Protein 3KXE (pdb70)

InterPro domains:
  IPR007712 Toxin-antitoxin system, RelE/ParE toxin family [PF05016] (4-90)
  IPR028344 Toxin-antitoxin system, toxin component ParE1/4 [PIRSF029218] (1-95)
  IPR035093 Toxin-antitoxin system, RelE/ParE toxin domain superfamily [G3DSA:3.30.2310.20] (1-96)
  IPR051803 Type II TA system RelE-like toxin [PTHR33755] (1-95)

Secondary structure (DSSP, 8-state):
--EEEEHHHHHHHHHHHHHHHHHH-HHHHHHHHHHHHHHH---S----EE-TTTSTTEEEEEEETEEEEEEESSSEEEEEEEE----PPP-/---EEEHHHHHHHHHHHHHHHHHH-HHHHHHHHHHHHHHH---S----EE-TTTSTT-EEEEEETEEEEEEESSSEEEEEEEE--------/-EEE---HHHHHHHHHHHTTTS-SSHHHHHHHHHHHHHHHHHHHHHHHHHHHHHHHT-EESS--HHHHHHHHHH-/-EEE---HHHHHHHHHHHHTTS-SSHHHHHHHHHHHHHHHHHHHHHHHHHHHHHHTS-EESS--HHHHHHHTT-

CATH classification: 3.30.2310.20

B-factor: mean 48.44, std 8.85, range [31.97, 87.18]

Radius of gyration: 22.09 Å; Cα contacts (8 Å, |Δi|>4): 502; chains: 4; bounding box: 43×64×45 Å

Nearest PDB structures (foldseek):
  3kxe-assembly1_B  TM=1.007E+00  e=1.758E-16  Caulobacter vibrioides NA1000
  8c24-assembly1_B  TM=9.620E-01  e=9.853E-09  Mycobacterium tuberculosis H37Rv
  7ycu-assembly1_C-2  TM=9.086E-01  e=1.597E-06  Pseudoalteromonas rubra
  5czf-assembly2_C  TM=8.432E-01  e=7.618E-05  Escherichia coli O157
  6xrw-assembly2_C  TM=8.728E-01  e=2.135E-04  Pseudomonas aeruginosa

Solvent-accessible surface area: 16371 Å² total

Structure (mmCIF, N/CA/C/O backbone):
data_3KXE
#
_entry.id   3KXE
#
_cell.length_a   65.735
_cell.length_b   72.707
_cell.length_c   76.814
_cell.angle_alpha   90.00
_cell.angle_beta   90.00
_cell.angle_gamma   90.00
#
_symmetry.space_group_name_H-M   'P 21 21 21'
#
loop_
_entity.id
_entity.type
_entity.pdbx_description
1 polymer 'Toxin protein parE-1'
2 polymer 'Antitoxin protein parD-1'
3 water water
#
loop_
_atom_site.group_PDB
_atom_site.id
_atom_site.type_symbol
_atom_site.label_atom_id
_atom_site.label_alt_id
_atom_site.label_comp_id
_atom_site.label_asym_id
_atom_site.label_entity_id
_atom_site.label_seq_id
_atom_site.pdbx_PDB_ins_code
_atom_site.Cartn_x
_atom_site.Cartn_y
_atom_site.Cartn_z
_atom_site.occupancy
_atom_site.B_iso_or_equiv
_atom_site.auth_seq_id
_atom_site.auth_comp_id
_atom_site.auth_asym_id
_atom_site.auth_atom_id
_atom_site.pdbx_PDB_model_num
ATOM 1 N N . LYS A 1 16 ? -14.642 -35.208 27.212 1.00 58.36 2 LYS A N 1
ATOM 2 C CA . LYS A 1 16 ? -15.692 -36.047 26.536 1.00 62.38 2 LYS A CA 1
ATOM 3 C C . LYS A 1 16 ? -17.021 -35.284 26.298 1.00 63.02 2 LYS A C 1
ATOM 4 O O . LYS A 1 16 ? -17.340 -34.945 25.148 1.00 60.88 2 LYS A O 1
ATOM 10 N N . PRO A 1 17 ? -17.785 -34.977 27.371 1.00 61.65 3 PRO A N 1
ATOM 11 C CA . PRO A 1 17 ? -19.151 -34.477 27.136 1.00 60.11 3 PRO A CA 1
ATOM 12 C C . PRO A 1 17 ? -19.249 -32.991 26.790 1.00 58.33 3 PRO A C 1
ATOM 13 O O . PRO A 1 17 ? -18.516 -32.154 27.329 1.00 57.11 3 PRO A O 1
ATOM 17 N N . TYR A 1 18 ? -20.163 -32.685 25.879 1.00 57.88 4 TYR A N 1
ATOM 18 C CA . TYR A 1 18 ? -20.520 -31.315 25.542 1.00 55.68 4 TYR A CA 1
ATOM 19 C C . TYR A 1 18 ? -22.007 -31.298 25.300 1.00 53.98 4 TYR A C 1
ATOM 20 O O . TYR A 1 18 ? -22.615 -32.339 25.022 1.00 53.70 4 TYR A O 1
ATOM 29 N N . ARG A 1 19 ? -22.583 -30.112 25.427 1.00 55.12 5 ARG A N 1
ATOM 30 C CA . ARG A 1 19 ? -23.966 -29.860 25.064 1.00 53.19 5 ARG A CA 1
ATOM 31 C C . ARG A 1 19 ? -23.917 -29.243 23.678 1.00 51.46 5 ARG A C 1
ATOM 32 O O . ARG A 1 19 ? -22.851 -28.778 23.236 1.00 49.64 5 ARG A O 1
ATOM 40 N N . LEU A 1 20 ? -25.068 -29.241 23.004 1.00 50.79 6 LEU A N 1
ATOM 41 C CA . LEU A 1 20 ? -25.171 -28.901 21.587 1.00 49.39 6 LEU A CA 1
ATOM 42 C C . LEU A 1 20 ? -26.531 -28.262 21.325 1.00 49.66 6 LEU A C 1
ATOM 43 O O . LEU A 1 20 ? -27.551 -28.930 21.416 1.00 50.33 6 LEU A O 1
ATOM 48 N N . SER A 1 21 ? -26.547 -26.968 21.010 1.00 48.04 7 SER A N 1
ATOM 49 C CA . SER A 1 21 ? -27.803 -26.253 20.906 1.00 45.96 7 SER A CA 1
ATOM 50 C C . SER A 1 21 ? -28.591 -26.756 19.725 1.00 45.94 7 SER A C 1
ATOM 51 O O . SER A 1 21 ? -28.034 -27.229 18.747 1.00 46.64 7 SER A O 1
ATOM 54 N N . ARG A 1 22 ? -29.902 -26.693 19.841 1.00 47.07 8 ARG A N 1
ATOM 55 C CA . ARG A 1 22 ? -30.768 -27.163 18.785 1.00 48.34 8 ARG A CA 1
ATOM 56 C C . ARG A 1 22 ? -30.490 -26.392 17.522 1.00 45.00 8 ARG A C 1
ATOM 57 O O . ARG A 1 22 ? -30.407 -26.989 16.445 1.00 43.90 8 ARG A O 1
ATOM 65 N N . ARG A 1 23 ? -30.307 -25.080 17.661 1.00 42.71 9 ARG A N 1
ATOM 66 C CA . ARG A 1 23 ? -29.995 -24.244 16.507 1.00 44.54 9 ARG A CA 1
ATOM 67 C C . ARG A 1 23 ? -28.721 -24.758 15.862 1.00 45.32 9 ARG A C 1
ATOM 68 O O . ARG A 1 23 ? -28.679 -24.995 14.650 1.00 43.04 9 ARG A O 1
ATOM 76 N N . ALA A 1 24 ? -27.700 -24.971 16.695 1.00 45.07 10 ALA A N 1
ATOM 77 C CA . ALA A 1 24 ? -26.433 -25.508 16.247 1.00 43.74 10 ALA A CA 1
ATOM 78 C C . ALA A 1 24 ? -26.677 -26.783 15.462 1.00 44.24 10 ALA A C 1
ATOM 79 O O . ALA A 1 24 ? -26.097 -26.960 14.382 1.00 43.37 10 ALA A O 1
ATOM 81 N N . LYS A 1 25 ? -27.530 -27.665 16.001 1.00 44.04 11 LYS A N 1
ATOM 82 C CA . LYS A 1 25 ? -27.901 -28.891 15.286 1.00 43.97 11 LYS A CA 1
ATOM 83 C C . LYS A 1 25 ? -28.637 -28.573 13.964 1.00 44.23 11 LYS A C 1
ATOM 84 O O . LYS A 1 25 ? -28.378 -29.204 12.941 1.00 43.68 11 LYS A O 1
ATOM 90 N N . ALA A 1 26 ? -29.500 -27.560 13.969 1.00 45.40 12 ALA A N 1
ATOM 91 C CA . ALA A 1 26 ? -30.082 -27.060 12.708 1.00 44.29 12 ALA A CA 1
ATOM 92 C C . ALA A 1 26 ? -28.996 -26.587 11.767 1.00 42.80 12 ALA A C 1
ATOM 93 O O . ALA A 1 26 ? -29.106 -26.753 10.552 1.00 41.19 12 ALA A O 1
ATOM 95 N N . ASP A 1 27 ? -27.926 -26.034 12.326 1.00 43.26 13 ASP A N 1
ATOM 96 C CA . ASP A 1 27 ? -26.764 -25.630 11.507 1.00 41.98 13 ASP A CA 1
ATOM 97 C C . ASP A 1 27 ? -26.098 -26.801 10.800 1.00 41.76 13 ASP A C 1
ATOM 98 O O . ASP A 1 27 ? -25.774 -26.683 9.635 1.00 41.24 13 ASP A O 1
ATOM 103 N N . LEU A 1 28 ? -25.899 -27.925 11.478 1.00 41.48 14 LEU A N 1
ATOM 104 C CA . LEU A 1 28 ? -25.290 -29.088 10.821 1.00 41.61 14 LEU A CA 1
ATOM 105 C C . LEU A 1 28 ? -26.168 -29.617 9.708 1.00 43.86 14 LEU A C 1
ATOM 106 O O . LEU A 1 28 ? -25.680 -30.062 8.661 1.00 42.32 14 LEU A O 1
ATOM 111 N N . ASP A 1 29 ? -27.477 -29.582 9.973 1.00 44.63 15 ASP A N 1
ATOM 112 C CA . ASP A 1 29 ? -28.496 -30.044 9.051 1.00 43.85 15 ASP A CA 1
ATOM 113 C C . ASP A 1 29 ? -28.433 -29.245 7.754 1.00 43.02 15 ASP A C 1
ATOM 114 O O . ASP A 1 29 ? -28.491 -29.818 6.653 1.00 42.36 15 ASP A O 1
ATOM 119 N N . ASP A 1 30 ? -28.290 -27.924 7.903 1.00 42.54 16 ASP A N 1
ATOM 120 C CA . ASP A 1 30 ? -28.221 -27.000 6.770 1.00 41.00 16 ASP A CA 1
ATOM 121 C C . ASP A 1 30 ? -26.863 -27.152 6.147 1.00 41.76 16 ASP A C 1
ATOM 122 O O . ASP A 1 30 ? -26.714 -27.069 4.932 1.00 42.93 16 ASP A O 1
ATOM 127 N N . ILE A 1 31 ? -25.847 -27.368 6.959 1.00 39.48 17 ILE A N 1
ATOM 128 C CA . ILE A 1 31 ? -24.566 -27.580 6.354 1.00 40.28 17 ILE A CA 1
ATOM 129 C C . ILE A 1 31 ? -24.611 -28.827 5.487 1.00 40.82 17 ILE A C 1
ATOM 130 O O . ILE A 1 31 ? -24.088 -28.822 4.361 1.00 40.59 17 ILE A O 1
ATOM 135 N N . TRP A 1 32 ? -25.254 -29.883 5.990 1.00 40.85 18 TRP A N 1
ATOM 136 C CA . TRP A 1 32 ? -25.298 -31.122 5.254 1.00 42.23 18 TRP A CA 1
ATOM 137 C C . TRP A 1 32 ? -26.067 -30.921 3.958 1.00 44.62 18 TRP A C 1
ATOM 138 O O . TRP A 1 32 ? -25.657 -31.393 2.893 1.00 43.45 18 TRP A O 1
ATOM 149 N N . THR A 1 33 ? -27.185 -30.208 4.049 1.00 42.61 19 THR A N 1
ATOM 150 C CA . THR A 1 33 ? -27.989 -29.963 2.883 1.00 42.53 19 THR A CA 1
ATOM 151 C C . THR A 1 33 ? -27.156 -29.291 1.778 1.00 42.88 19 THR A C 1
ATOM 152 O O . THR A 1 33 ? -26.971 -29.866 0.712 1.00 45.13 19 THR A O 1
ATOM 156 N N . TYR A 1 34 ? -26.637 -28.094 2.025 1.00 41.93 20 TYR A N 1
ATOM 157 C CA . TYR A 1 34 ? -25.804 -27.431 1.022 1.00 42.24 20 TYR A CA 1
ATOM 158 C C . TYR A 1 34 ? -24.707 -28.341 0.412 1.00 41.80 20 TYR A C 1
ATOM 159 O O . TYR A 1 34 ? -24.591 -28.419 -0.797 1.00 42.74 20 TYR A O 1
ATOM 168 N N . SER A 1 35 ? -23.924 -29.012 1.251 1.00 41.26 21 SER A N 1
ATOM 169 C CA . SER A 1 35 ? -22.819 -29.888 0.822 1.00 45.66 21 SER A CA 1
ATOM 170 C C . SER A 1 35 ? -23.232 -31.066 -0.049 1.00 46.70 21 SER A C 1
ATOM 171 O O . SER A 1 35 ? -22.541 -31.422 -1.009 1.00 44.50 21 SER A O 1
ATOM 174 N N . GLU A 1 36 ? -24.327 -31.703 0.351 1.00 45.65 22 GLU A N 1
ATOM 175 C CA . GLU A 1 36 ? -24.809 -32.865 -0.333 1.00 46.21 22 GLU A CA 1
ATOM 176 C C . GLU A 1 36 ? -2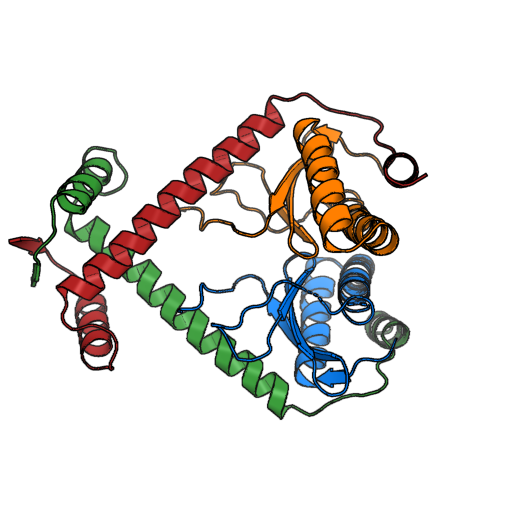5.273 -32.408 -1.717 1.00 46.66 22 GLU A C 1
ATOM 177 O O . GLU A 1 36 ? -25.083 -33.116 -2.733 1.00 46.87 22 GLU A O 1
ATOM 183 N N . GLN A 1 37 ? -25.848 -31.207 -1.741 1.00 44.67 23 GLN A N 1
ATOM 184 C CA . GLN A 1 37 ? -26.383 -30.657 -2.966 1.00 46.30 23 GLN A CA 1
ATOM 185 C C . GLN A 1 37 ? -25.262 -30.217 -3.907 1.00 46.31 23 GLN A C 1
ATOM 186 O O . GLN A 1 37 ? -25.291 -30.510 -5.083 1.00 47.17 23 GLN A O 1
ATOM 192 N N . ARG A 1 38 ? -24.268 -29.532 -3.363 1.00 45.70 24 ARG A N 1
ATOM 193 C CA . ARG A 1 38 ? -23.170 -29.019 -4.135 1.00 46.45 24 ARG A CA 1
ATOM 194 C C . ARG A 1 38 ? -22.208 -30.145 -4.559 1.00 48.29 24 ARG A C 1
ATOM 195 O O . ARG A 1 38 ? -21.616 -30.079 -5.636 1.00 46.37 24 ARG A O 1
ATOM 203 N N . TRP A 1 39 ? -22.072 -31.177 -3.718 1.00 48.25 25 TRP A N 1
ATOM 204 C CA . TRP A 1 39 ? -21.044 -32.224 -3.893 1.00 48.68 25 TRP A CA 1
ATOM 205 C C . TRP A 1 39 ? -21.392 -33.708 -3.668 1.00 48.16 25 TRP A C 1
ATOM 206 O O . TRP A 1 39 ? -20.529 -34.539 -3.809 1.00 50.12 25 TRP A O 1
ATOM 217 N N . GLY A 1 40 ? -22.601 -34.060 -3.279 1.00 48.46 26 GLY A N 1
ATOM 218 C CA . GLY A 1 40 ? -22.924 -35.488 -3.077 1.00 47.67 26 GLY A CA 1
ATOM 219 C C . GLY A 1 40 ? -22.750 -35.909 -1.636 1.00 47.78 26 GLY A C 1
ATOM 220 O O . GLY A 1 40 ? -22.199 -35.150 -0.838 1.00 48.39 26 GLY A O 1
ATOM 221 N N . VAL A 1 41 ? -23.206 -37.118 -1.304 1.00 49.00 27 VAL A N 1
ATOM 222 C CA . VAL A 1 41 ? -23.141 -37.604 0.091 1.00 50.75 27 VAL A CA 1
ATOM 223 C C . VAL A 1 41 ? -21.737 -37.872 0.642 1.00 51.01 27 VAL A C 1
ATOM 224 O O . VAL A 1 41 ? -21.430 -37.445 1.756 1.00 50.05 27 VAL A O 1
ATOM 228 N N . GLU A 1 42 ? -20.897 -38.581 -0.116 1.00 51.77 28 GLU A N 1
ATOM 229 C CA . GLU A 1 42 ? -19.513 -38.796 0.274 1.00 51.88 28 GLU A CA 1
ATOM 230 C C . GLU A 1 42 ? -18.916 -37.505 0.861 1.00 50.14 28 GLU A C 1
ATOM 231 O O . GLU A 1 42 ? -18.544 -37.453 2.023 1.00 48.31 28 GLU A O 1
ATOM 237 N N . GLN A 1 43 ? -18.848 -36.468 0.044 1.00 50.43 29 GLN A N 1
ATOM 238 C CA . GLN A 1 43 ? -18.249 -35.188 0.434 1.00 52.34 29 GLN A CA 1
ATOM 239 C C . GLN A 1 43 ? -18.971 -34.491 1.612 1.00 50.91 29 GLN A C 1
ATOM 240 O O . GLN A 1 43 ? -18.335 -33.994 2.539 1.00 49.01 29 GLN A O 1
ATOM 246 N N . ALA A 1 44 ? -20.299 -34.470 1.550 1.00 51.08 30 ALA A N 1
ATOM 247 C CA . ALA A 1 44 ? -21.129 -34.047 2.661 1.00 48.79 30 ALA A CA 1
ATOM 248 C C . ALA A 1 44 ? -20.735 -34.744 3.949 1.00 48.81 30 ALA A C 1
ATOM 249 O O . ALA A 1 44 ? -20.611 -34.099 4.974 1.00 48.48 30 ALA A O 1
ATOM 251 N N . ALA A 1 45 ? -20.527 -36.058 3.887 1.00 50.45 31 ALA A N 1
ATOM 252 C CA . ALA A 1 45 ? -20.125 -36.858 5.070 1.00 49.14 31 ALA A CA 1
ATOM 253 C C . ALA A 1 45 ? -18.693 -36.537 5.512 1.00 49.07 31 ALA A C 1
ATOM 254 O O . ALA A 1 45 ? -18.429 -36.379 6.714 1.00 48.55 31 ALA A O 1
ATOM 256 N N . ASP A 1 46 ? -17.772 -36.420 4.559 1.00 49.05 32 ASP A N 1
ATOM 257 C CA . ASP A 1 46 ? -16.406 -36.017 4.901 1.00 49.87 32 ASP A CA 1
ATOM 258 C C . ASP A 1 46 ? -16.398 -34.680 5.664 1.00 50.31 32 ASP A C 1
ATOM 259 O O . ASP A 1 46 ? -15.785 -34.586 6.742 1.00 49.99 32 ASP A O 1
ATOM 264 N N . TYR A 1 47 ? -17.094 -33.668 5.131 1.00 49.72 33 TYR A N 1
ATOM 265 C CA . TYR A 1 47 ? -17.045 -32.329 5.715 1.00 48.21 33 TYR A CA 1
ATOM 266 C C . TYR A 1 47 ? -17.608 -32.368 7.117 1.00 47.24 33 TYR A C 1
ATOM 267 O O . TYR A 1 47 ? -17.101 -31.699 8.012 1.00 47.18 33 TYR A O 1
ATOM 276 N N . ALA A 1 48 ? -18.639 -33.186 7.302 1.00 47.18 34 ALA A N 1
ATOM 277 C CA . ALA A 1 48 ? -19.299 -33.346 8.607 1.00 47.05 34 ALA A CA 1
ATOM 278 C C . ALA A 1 48 ? -18.362 -33.972 9.665 1.00 46.13 34 ALA A C 1
ATOM 279 O O . ALA A 1 48 ? -18.323 -33.531 10.805 1.00 46.00 34 ALA A O 1
ATOM 281 N N . ARG A 1 49 ? -17.605 -34.988 9.288 1.00 45.17 35 ARG A N 1
ATOM 282 C CA . ARG A 1 49 ? -16.658 -35.572 10.214 1.00 47.76 35 ARG A CA 1
ATOM 283 C C . ARG A 1 49 ? -15.646 -34.520 10.650 1.00 47.61 35 ARG A C 1
ATOM 284 O O . ARG A 1 49 ? -15.160 -34.562 11.768 1.00 45.15 35 ARG A O 1
ATOM 292 N N . GLU A 1 50 ? -15.348 -33.568 9.773 1.00 47.38 36 GLU A N 1
ATOM 293 C CA . GLU A 1 50 ? -14.420 -32.499 10.104 1.00 46.62 36 GLU A CA 1
ATOM 294 C C . GLU A 1 50 ? -15.046 -31.558 11.116 1.00 46.98 36 GLU A C 1
ATOM 295 O O . GLU A 1 50 ? -14.387 -31.096 12.062 1.00 48.20 36 GLU A O 1
ATOM 301 N N . LEU A 1 51 ? -16.329 -31.284 10.949 1.00 46.16 37 LEU A N 1
ATOM 302 C CA . LEU A 1 51 ? -16.975 -30.494 11.955 1.00 46.88 37 LEU A CA 1
ATOM 303 C C . LEU A 1 51 ? -16.973 -31.279 13.272 1.00 47.83 37 LEU A C 1
ATOM 304 O O . LEU A 1 51 ? -16.692 -30.726 14.353 1.00 46.80 37 LEU A O 1
ATOM 309 N N . GLN A 1 52 ? -17.232 -32.577 13.161 1.00 47.86 38 GLN A N 1
ATOM 310 C CA . GLN A 1 52 ? -17.220 -33.446 14.309 1.00 48.08 38 GLN A CA 1
ATOM 311 C C . GLN A 1 52 ? -15.869 -33.347 15.028 1.00 49.59 38 GLN A C 1
ATOM 312 O O . GLN A 1 52 ? -15.832 -33.124 16.253 1.00 49.85 38 GLN A O 1
ATOM 318 N N . ALA A 1 53 ? -14.774 -33.472 14.277 1.00 46.38 39 ALA A N 1
ATOM 319 C CA . ALA A 1 53 ? -13.439 -33.462 14.877 1.00 48.82 39 ALA A CA 1
ATOM 320 C C . ALA A 1 53 ? -13.153 -32.122 15.561 1.00 49.88 39 ALA A C 1
ATOM 321 O O . ALA A 1 53 ? -12.702 -32.108 16.701 1.00 51.74 39 ALA A O 1
ATOM 323 N N . THR A 1 54 ? -13.449 -31.013 14.879 1.00 48.55 40 THR A N 1
ATOM 324 C CA . THR A 1 54 ? -13.307 -29.679 15.456 1.00 48.39 40 THR A CA 1
ATOM 325 C C . THR A 1 54 ? -14.038 -29.605 16.785 1.00 49.33 40 THR A C 1
ATOM 326 O O . THR A 1 54 ? -13.535 -29.033 17.752 1.00 48.46 40 THR A O 1
ATOM 330 N N . ILE A 1 55 ? -15.253 -30.142 16.804 1.00 49.35 41 ILE A N 1
ATOM 331 C CA . ILE A 1 55 ? -16.123 -30.006 17.949 1.00 49.57 41 ILE A CA 1
ATOM 332 C C . ILE A 1 55 ? -15.575 -30.906 19.032 1.00 51.12 41 ILE A C 1
ATOM 333 O O . ILE A 1 55 ? -15.339 -30.458 20.160 1.00 51.56 41 ILE A O 1
ATOM 338 N N . GLU A 1 56 ? -15.322 -32.166 18.688 1.00 52.53 42 GLU A N 1
ATOM 339 C CA . GLU A 1 56 ? -14.767 -33.096 19.675 1.00 52.62 42 GLU A CA 1
ATOM 340 C C . GLU A 1 56 ? -13.463 -32.582 20.291 1.00 51.90 42 GLU A C 1
ATOM 341 O O . GLU A 1 56 ? -13.153 -32.888 21.442 1.00 53.45 42 GLU A O 1
ATOM 355 N N . ILE A 1 58 ? -12.795 -29.334 20.770 1.00 52.34 44 ILE A N 1
ATOM 356 C CA . ILE A 1 58 ? -13.169 -28.207 21.576 1.00 52.86 44 ILE A CA 1
ATOM 357 C C . ILE A 1 58 ? -13.585 -28.768 22.913 1.00 52.80 44 ILE A C 1
ATOM 358 O O . ILE A 1 58 ? -13.244 -28.228 23.958 1.00 53.57 44 ILE A O 1
ATOM 363 N N . ALA A 1 59 ? -14.321 -29.874 22.861 1.00 52.21 45 ALA A N 1
ATOM 364 C CA . ALA A 1 59 ? -14.762 -30.590 24.044 1.00 53.43 45 ALA A CA 1
ATOM 365 C C . ALA A 1 59 ? -13.559 -30.984 24.905 1.00 55.11 45 ALA A C 1
ATOM 366 O O . ALA A 1 59 ? -13.523 -30.730 26.105 1.00 53.88 45 ALA A O 1
ATOM 368 N N . GLU A 1 60 ? -12.561 -31.580 24.268 1.00 56.22 46 GLU A N 1
ATOM 369 C CA . GLU A 1 60 ? -11.348 -31.989 24.952 1.00 57.13 46 GLU A CA 1
ATOM 370 C C . GLU A 1 60 ? -10.551 -30.785 25.435 1.00 57.10 46 GLU A C 1
ATOM 371 O O . GLU A 1 60 ? -10.332 -30.623 26.628 1.00 55.54 46 GLU A O 1
ATOM 377 N N . HIS A 1 61 ? -10.140 -29.935 24.500 1.00 55.45 47 HIS A N 1
ATOM 378 C CA . HIS A 1 61 ? -9.266 -28.828 24.818 1.00 55.41 47 HIS A CA 1
ATOM 379 C C . HIS A 1 61 ? -10.007 -27.511 24.666 1.00 55.00 47 HIS A C 1
ATOM 380 O O . HIS A 1 61 ? -9.776 -26.766 23.729 1.00 55.83 47 HIS A O 1
ATOM 387 N N . PRO A 1 62 ? -10.885 -27.206 25.629 1.00 56.65 48 PRO A N 1
ATOM 388 C CA . PRO A 1 62 ? -11.752 -26.052 25.526 1.00 54.27 48 PRO A CA 1
ATOM 389 C C . PRO A 1 62 ? -10.944 -24.781 25.426 1.00 54.45 48 PRO A C 1
ATOM 390 O O . PRO A 1 62 ? -11.250 -23.951 24.585 1.00 56.50 48 PRO A O 1
ATOM 394 N N . GLY A 1 63 ? -9.894 -24.662 26.233 1.00 53.73 49 GLY A N 1
ATOM 395 C CA . GLY A 1 63 ? -9.078 -23.456 26.300 1.00 53.57 49 GLY A CA 1
ATOM 396 C C . GLY A 1 63 ? -8.346 -23.044 25.040 1.00 56.23 49 GLY A C 1
ATOM 397 O O . GLY A 1 63 ? -7.809 -21.940 24.979 1.00 58.06 49 GLY A O 1
ATOM 406 N N . GLY A 1 65 ? -9.625 -22.782 21.835 1.00 53.17 51 GLY A N 1
ATOM 407 C CA . GLY A 1 65 ? -10.414 -21.878 21.015 1.00 52.89 51 GLY A CA 1
ATOM 408 C C . GLY A 1 65 ? -10.017 -20.452 21.308 1.00 51.54 51 GLY A C 1
ATOM 409 O O . GLY A 1 65 ? -9.770 -20.098 22.465 1.00 52.10 51 GLY A O 1
ATOM 410 N N . GLN A 1 66 ? -9.920 -19.636 20.266 1.00 48.82 52 GLN A N 1
ATOM 411 C CA . GLN A 1 66 ? -9.635 -18.222 20.448 1.00 51.61 52 GLN A CA 1
ATOM 412 C C . GLN A 1 66 ? -10.834 -17.502 21.084 1.00 55.26 52 GLN A C 1
ATOM 413 O O . GLN A 1 66 ? -11.966 -17.677 20.636 1.00 52.97 52 GLN A O 1
ATOM 419 N N . PRO A 1 67 ? -10.686 -16.761 22.252 1.00 55.51 53 PRO A N 1
ATOM 420 C CA . PRO A 1 67 ? -11.791 -16.020 22.838 1.00 55.17 53 PRO A CA 1
ATOM 421 C C . PRO A 1 67 ? -12.224 -14.877 21.913 1.00 56.90 53 PRO A C 1
ATOM 422 O O . PRO A 1 67 ? -11.410 -14.337 21.146 1.00 56.25 53 PRO A O 1
ATOM 426 N N . ASP A 1 68 ? -13.512 -14.555 21.960 1.00 58.56 54 ASP A N 1
ATOM 427 C CA . ASP A 1 68 ? -13.979 -13.284 21.455 1.00 58.10 54 ASP A CA 1
ATOM 428 C C . ASP A 1 68 ? -14.875 -12.605 22.476 1.00 57.91 54 ASP A C 1
ATOM 429 O O . ASP A 1 68 ? -16.082 -12.509 22.306 1.00 58.68 54 ASP A O 1
ATOM 434 N N . GLU A 1 69 ? -14.248 -12.132 23.532 1.00 60.76 55 GLU A N 1
ATOM 435 C CA . GLU A 1 69 ? -14.911 -11.530 24.683 1.00 60.13 55 GLU A CA 1
ATOM 436 C C . GLU A 1 69 ? -15.597 -10.202 24.367 1.00 59.85 55 GLU A C 1
ATOM 437 O O . GLU A 1 69 ? -16.578 -9.859 25.014 1.00 59.62 55 GLU A O 1
ATOM 443 N N . ASN A 1 70 ? -15.093 -9.448 23.391 1.00 58.84 56 ASN A N 1
ATOM 444 C CA . ASN A 1 70 ? -15.791 -8.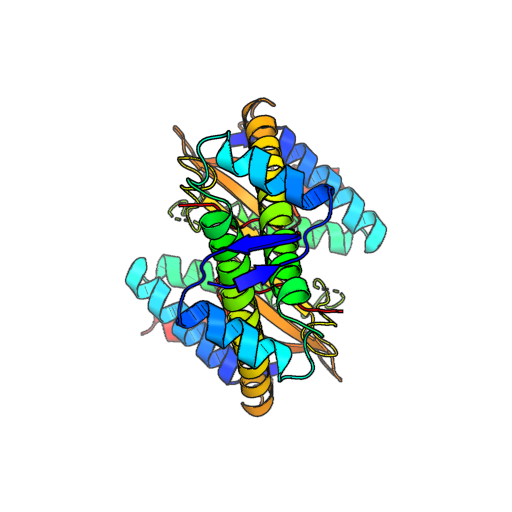242 22.935 1.00 61.43 56 ASN A CA 1
ATOM 445 C C . ASN A 1 70 ? -17.040 -8.585 22.076 1.00 60.56 56 ASN A C 1
ATOM 446 O O . ASN A 1 70 ? -17.999 -7.808 22.016 1.00 59.14 56 ASN A O 1
ATOM 451 N N . LEU A 1 71 ? -17.043 -9.744 21.420 1.00 59.62 57 LEU A N 1
ATOM 452 C CA . LEU A 1 71 ? -18.229 -10.144 20.701 1.00 57.83 57 LEU A CA 1
ATOM 453 C C . LEU A 1 71 ? -19.333 -10.426 21.719 1.00 54.36 57 LEU A C 1
ATOM 454 O O . LEU A 1 71 ? -20.394 -9.761 21.727 1.00 53.62 57 LEU A O 1
ATOM 459 N N . ARG A 1 72 ? -19.096 -11.310 22.510 1.00 53.65 58 ARG A N 1
ATOM 460 C CA . ARG A 1 72 ? -20.050 -11.683 23.517 1.00 53.31 58 ARG A CA 1
ATOM 461 C C . ARG A 1 72 ? -19.325 -12.344 24.680 1.00 55.00 58 ARG A C 1
ATOM 462 O O . ARG A 1 72 ? -18.392 -13.127 24.471 1.00 53.95 58 ARG A O 1
ATOM 470 N N . ALA A 1 73 ? -19.747 -12.013 25.905 1.00 55.74 59 ALA A N 1
ATOM 471 C CA . ALA A 1 73 ? -19.154 -12.609 27.104 1.00 55.34 59 ALA A CA 1
ATOM 472 C C . ALA A 1 73 ? -19.073 -14.152 27.069 1.00 53.94 59 ALA A C 1
ATOM 473 O O . ALA A 1 73 ? -20.040 -14.850 26.747 1.00 51.65 59 ALA A O 1
ATOM 475 N N . GLY A 1 74 ? -17.884 -14.659 27.376 1.00 51.43 60 GLY A N 1
ATOM 476 C CA . GLY A 1 74 ? -17.658 -16.078 27.597 1.00 50.82 60 GLY A CA 1
ATOM 477 C C . GLY A 1 74 ? -17.427 -16.873 26.338 1.00 51.61 60 GLY A C 1
ATOM 478 O O . GLY A 1 74 ? -17.289 -18.094 26.408 1.00 50.91 60 GLY A O 1
ATOM 479 N N . TYR A 1 75 ? -17.358 -16.192 25.194 1.00 52.47 61 TYR A N 1
ATOM 480 C CA . TYR A 1 75 ? -17.333 -16.875 23.891 1.00 51.95 61 TYR A CA 1
ATOM 481 C C . TYR A 1 75 ? -15.964 -17.182 23.278 1.00 53.27 61 TYR A C 1
ATOM 482 O O . TYR A 1 75 ? -15.027 -16.387 23.345 1.00 54.06 61 TYR A O 1
ATOM 491 N N . ARG A 1 76 ? -15.877 -18.362 22.684 1.00 52.94 62 ARG A N 1
ATOM 492 C CA . ARG A 1 76 ? -14.712 -18.774 21.910 1.00 51.88 62 ARG A CA 1
ATOM 493 C C . ARG A 1 76 ? -15.110 -19.283 20.524 1.00 50.27 62 ARG A C 1
ATOM 494 O O . ARG A 1 76 ? -16.179 -19.866 20.326 1.00 47.91 62 ARG A O 1
ATOM 502 N N . ARG A 1 77 ? -14.234 -19.057 19.559 1.00 51.49 63 ARG A N 1
ATOM 503 C CA . ARG A 1 77 ? -14.481 -19.540 18.229 1.00 48.22 63 ARG A CA 1
ATOM 504 C C . ARG A 1 77 ? -13.370 -20.482 17.829 1.00 46.13 63 ARG A C 1
ATOM 505 O O . ARG A 1 77 ? -12.245 -20.311 18.272 1.00 50.37 63 ARG A O 1
ATOM 513 N N . CYS A 1 78 ? -13.712 -21.492 17.033 1.00 44.99 64 CYS A N 1
ATOM 514 C CA . CYS A 1 78 ? -12.780 -22.485 16.506 1.00 45.29 64 CYS A CA 1
ATOM 515 C C . CYS A 1 78 ? -13.225 -22.878 15.085 1.00 42.46 64 CYS A C 1
ATOM 516 O O . CYS A 1 78 ? -14.303 -23.442 14.902 1.00 40.70 64 CYS A O 1
ATOM 519 N N . ALA A 1 79 ? -12.407 -22.562 14.085 1.00 41.83 65 ALA A N 1
ATOM 520 C CA . ALA A 1 79 ? -12.798 -22.728 12.673 1.00 39.95 65 ALA A CA 1
ATOM 521 C C . ALA A 1 79 ? -12.697 -24.160 12.167 1.00 40.69 65 ALA A C 1
ATOM 522 O O . ALA A 1 79 ? -11.872 -24.944 12.627 1.00 41.11 65 ALA A O 1
ATOM 524 N N . SER A 1 80 ? -13.542 -24.487 11.203 1.00 40.24 66 SER A N 1
ATOM 525 C CA . SER A 1 80 ? -13.478 -25.767 10.521 1.00 41.28 66 SER A CA 1
ATOM 526 C C . SER A 1 80 ? -13.954 -25.559 9.093 1.00 42.33 66 SER A C 1
ATOM 527 O O . SER A 1 80 ? -15.093 -25.115 8.858 1.00 41.65 66 SER A O 1
ATOM 530 N N . GLY A 1 81 ? -13.062 -25.849 8.148 1.00 42.24 67 GLY A N 1
ATOM 531 C CA . GLY A 1 81 ? -13.321 -25.651 6.722 1.00 42.30 67 GLY A CA 1
ATOM 532 C C . GLY A 1 81 ? -13.699 -24.221 6.335 1.00 41.92 67 GLY A C 1
ATOM 533 O O . GLY A 1 81 ? -12.867 -23.307 6.374 1.00 41.53 67 GLY A O 1
ATOM 534 N N . SER A 1 82 ? -14.961 -24.058 5.942 1.00 41.21 68 SER A N 1
ATOM 535 C CA . SER A 1 82 ? -15.552 -22.780 5.566 1.00 41.95 68 SER A CA 1
ATOM 536 C C . SER A 1 82 ? -16.373 -22.183 6.707 1.00 41.54 68 SER A C 1
ATOM 537 O O . SER A 1 82 ? -16.970 -21.127 6.552 1.00 41.81 68 SER A O 1
ATOM 540 N N . HIS A 1 83 ? -16.399 -22.879 7.841 1.00 40.91 69 HIS A N 1
ATOM 541 C CA . HIS A 1 83 ? -17.243 -22.524 8.965 1.00 40.52 69 HIS A CA 1
ATOM 542 C C . HIS A 1 83 ? -16.486 -22.257 10.247 1.00 41.48 69 HIS A C 1
ATOM 543 O O . HIS A 1 83 ? -15.271 -22.496 10.355 1.00 40.56 69 HIS A O 1
ATOM 550 N N . VAL A 1 84 ? -17.225 -21.752 11.220 1.00 40.89 70 VAL A N 1
ATOM 551 C CA . VAL A 1 84 ? -16.655 -21.322 12.479 1.00 41.77 70 VAL A CA 1
ATOM 552 C C . VAL A 1 84 ? -17.561 -21.884 13.567 1.00 41.95 70 VAL A C 1
ATOM 553 O O . VAL A 1 84 ? -18.778 -21.772 13.459 1.00 39.22 70 VAL A O 1
ATOM 557 N N . VAL A 1 85 ? -16.977 -22.509 14.587 1.00 41.18 71 VAL A N 1
ATOM 558 C CA . VAL A 1 85 ? -17.773 -23.021 15.708 1.00 43.39 71 VAL A CA 1
ATOM 559 C C . VAL A 1 85 ? -17.745 -22.041 16.881 1.00 43.56 71 VAL A C 1
ATOM 560 O O . VAL A 1 85 ? -16.683 -21.698 17.392 1.00 45.54 71 VAL A O 1
ATOM 564 N N . PHE A 1 86 ? -18.903 -21.591 17.309 1.00 43.03 72 PHE A N 1
ATOM 565 C CA . PHE A 1 86 ? -18.936 -20.632 18.373 1.00 44.88 72 PHE A CA 1
ATOM 566 C C . PHE A 1 86 ? -19.380 -21.373 19.614 1.00 46.28 72 PHE A C 1
ATOM 567 O O . PHE A 1 86 ? -20.391 -22.105 19.601 1.00 46.09 72 PHE A O 1
ATOM 575 N N . TYR A 1 87 ? -18.612 -21.227 20.688 1.00 46.72 73 TYR A N 1
ATOM 576 C CA . TYR A 1 87 ? -18.927 -21.955 21.911 1.00 48.34 73 TYR A CA 1
ATOM 577 C C . TYR A 1 87 ? -18.574 -21.181 23.156 1.00 51.01 73 TYR A C 1
ATOM 578 O O . TYR A 1 87 ? -17.792 -20.214 23.120 1.00 48.86 73 TYR A O 1
ATOM 587 N N . ARG A 1 88 ? -19.179 -21.590 24.263 1.00 51.73 74 ARG A N 1
ATOM 588 C CA . ARG A 1 88 ? -18.758 -21.066 25.542 1.00 53.21 74 ARG A CA 1
ATOM 589 C C . ARG A 1 88 ? -18.722 -22.195 26.541 1.00 52.72 74 ARG A C 1
ATOM 590 O O . ARG A 1 88 ? -19.186 -23.291 26.258 1.00 52.40 74 ARG A O 1
ATOM 598 N N . VAL A 1 89 ? -18.135 -21.945 27.699 1.00 53.66 75 VAL A N 1
ATOM 599 C CA . VAL A 1 89 ? -18.067 -22.995 28.693 1.00 56.24 75 VAL A CA 1
ATOM 600 C C . VAL A 1 89 ? -18.690 -22.580 30.013 1.00 57.04 75 VAL A C 1
ATOM 601 O O . VAL A 1 89 ? -18.292 -21.584 30.620 1.00 55.09 75 VAL A O 1
ATOM 605 N N . GLY A 1 90 ? -19.730 -23.324 30.385 1.00 59.24 76 GLY A N 1
ATOM 606 C CA . GLY A 1 90 ? -20.409 -23.189 31.666 1.00 62.89 76 GLY A CA 1
ATOM 607 C C . GLY A 1 90 ? -19.965 -24.379 32.477 1.00 66.16 76 GLY A C 1
ATOM 608 O O . GLY A 1 90 ? -18.758 -24.665 32.537 1.00 65.38 76 GLY A O 1
ATOM 609 N N . VAL A 1 91 ? -20.912 -25.101 33.083 1.00 67.78 77 VAL A N 1
ATOM 610 C CA . VAL A 1 91 ? -20.542 -26.313 33.859 1.00 69.09 77 VAL A CA 1
ATOM 611 C C . VAL A 1 91 ? -20.109 -27.469 32.922 1.00 68.33 77 VAL A C 1
ATOM 612 O O . VAL A 1 91 ? -19.499 -28.444 33.366 1.00 68.56 77 VAL A O 1
ATOM 616 N N . ARG A 1 92 ? -20.448 -27.350 31.632 1.00 67.98 78 ARG A N 1
ATOM 617 C CA . ARG A 1 92 ? -19.692 -28.032 30.562 1.00 66.75 78 ARG A CA 1
ATOM 618 C C . ARG A 1 92 ? -19.715 -27.240 29.266 1.00 61.32 78 ARG A C 1
ATOM 619 O O . ARG A 1 92 ? -20.364 -26.211 29.174 1.00 60.65 78 ARG A O 1
ATOM 627 N N . VAL A 1 93 ? -18.968 -27.712 28.281 1.00 57.19 79 VAL A N 1
ATOM 628 C CA . VAL A 1 93 ? -18.769 -26.973 27.041 1.00 55.22 79 VAL A CA 1
ATOM 629 C C . VAL A 1 93 ? -20.075 -26.902 26.256 1.00 52.65 79 VAL A C 1
ATOM 630 O O . VAL A 1 93 ? -20.722 -27.921 26.045 1.00 52.71 79 VAL A O 1
ATOM 634 N N . GLU A 1 94 ? -20.471 -25.700 25.846 1.00 49.88 80 GLU A N 1
ATOM 635 C CA . GLU A 1 94 ? -21.725 -25.520 25.102 1.00 52.21 80 GLU A CA 1
ATOM 636 C C . GLU A 1 94 ? -21.480 -25.013 23.675 1.00 47.91 80 GLU A C 1
ATOM 637 O O . GLU A 1 94 ? -21.005 -23.875 23.489 1.00 45.39 80 GLU A O 1
ATOM 643 N N . ILE A 1 95 ? -21.816 -25.846 22.684 1.00 46.75 81 ILE A N 1
ATOM 644 C CA . ILE A 1 95 ? -21.721 -25.476 21.269 1.00 44.51 81 ILE A CA 1
ATOM 645 C C . ILE A 1 95 ? -22.933 -24.663 20.887 1.00 44.56 81 ILE A C 1
ATOM 646 O O . ILE A 1 95 ? -24.033 -25.188 20.836 1.00 44.36 81 ILE A O 1
ATOM 651 N N . ILE A 1 96 ? -22.744 -23.385 20.603 1.00 43.65 82 ILE A N 1
ATOM 652 C CA . ILE A 1 96 ? -23.884 -22.505 20.396 1.00 45.29 82 ILE A CA 1
ATOM 653 C C . ILE A 1 96 ? -24.332 -22.416 18.929 1.00 44.23 82 ILE A C 1
ATOM 654 O O . ILE A 1 96 ? -25.491 -22.644 18.609 1.00 43.69 82 ILE A O 1
ATOM 659 N N . ARG A 1 97 ? -23.420 -22.048 18.042 1.00 43.13 83 ARG A N 1
ATOM 660 C CA . ARG A 1 97 ? -23.774 -21.940 16.653 1.00 42.89 83 ARG A CA 1
ATOM 661 C C . ARG A 1 97 ? -22.629 -22.462 15.869 1.00 40.92 83 ARG A C 1
ATOM 662 O O . ARG A 1 97 ? -21.508 -22.420 16.342 1.00 43.63 83 ARG A O 1
ATOM 670 N N . VAL A 1 98 ? -22.908 -22.987 14.684 1.00 39.43 84 VAL A N 1
ATOM 671 C CA . VAL A 1 98 ? -21.868 -23.279 13.711 1.00 39.54 84 VAL A CA 1
ATOM 672 C C . VAL A 1 98 ? -22.243 -22.432 12.498 1.00 38.54 84 VAL A C 1
ATOM 673 O O . VAL A 1 98 ? -23.259 -22.689 11.849 1.00 38.93 84 VAL A O 1
ATOM 677 N N . LEU A 1 99 ? -21.440 -21.408 12.224 1.00 38.77 85 LEU A N 1
ATOM 678 C CA . LEU A 1 99 ? -21.799 -20.404 11.233 1.00 38.77 85 LEU A CA 1
ATOM 679 C C . LEU A 1 99 ? -20.713 -20.270 10.174 1.00 37.76 85 LEU A C 1
ATOM 680 O O . LEU A 1 99 ? -19.529 -20.501 10.440 1.00 40.35 85 LEU A O 1
ATOM 685 N N . HIS A 1 100 ? -21.122 -19.873 8.987 1.00 36.22 86 HIS A N 1
ATOM 686 C CA . HIS A 1 100 ? -20.209 -19.532 7.921 1.00 38.66 86 HIS A CA 1
ATOM 687 C C . HIS A 1 100 ? -19.258 -18.414 8.300 1.00 40.19 86 HIS A C 1
ATOM 688 O O . HIS A 1 100 ? -19.666 -17.434 8.927 1.00 38.43 86 HIS A O 1
ATOM 695 N N . GLN A 1 101 ? -17.997 -18.566 7.886 1.00 38.91 87 GLN A N 1
ATOM 696 C CA . GLN A 1 101 ? -17.003 -17.519 8.045 1.00 40.39 87 GLN A CA 1
ATOM 697 C C . GLN A 1 101 ? -17.439 -16.179 7.437 1.00 40.91 87 GLN A C 1
ATOM 698 O O . GLN A 1 101 ? -16.832 -15.166 7.716 1.00 42.23 87 GLN A O 1
ATOM 704 N N . SER A 1 102 ? -18.480 -16.173 6.607 1.00 39.27 88 SER A N 1
ATOM 705 C CA . SER A 1 102 ? -18.913 -14.935 5.965 1.00 39.48 88 SER A CA 1
ATOM 706 C C . SER A 1 102 ? -19.651 -14.094 6.995 1.00 41.44 88 SER A C 1
ATOM 707 O O . SER A 1 102 ? -19.889 -12.913 6.772 1.00 42.35 88 SER A O 1
ATOM 718 N N . ASN A 1 104 ? -18.459 -13.748 10.191 1.00 44.52 90 ASN A N 1
ATOM 719 C CA . ASN A 1 104 ? -17.427 -13.110 10.995 1.00 47.78 90 ASN A CA 1
ATOM 720 C C . ASN A 1 104 ? -17.387 -11.593 10.843 1.00 47.97 90 ASN A C 1
ATOM 721 O O . ASN A 1 104 ? -17.659 -11.048 9.774 1.00 46.96 90 ASN A O 1
ATOM 726 N N . ALA A 1 105 ? -17.038 -10.927 11.937 1.00 50.30 91 ALA A N 1
ATOM 727 C CA . ALA A 1 105 ? -16.895 -9.471 11.984 1.00 51.77 91 ALA A CA 1
ATOM 728 C C . ALA A 1 105 ? -15.966 -9.137 13.128 1.00 54.09 91 ALA A C 1
ATOM 729 O O . ALA A 1 105 ? -15.910 -9.891 14.102 1.00 55.44 91 ALA A O 1
ATOM 731 N N . ARG A 1 106 ? -15.239 -8.027 13.004 1.00 56.45 92 ARG A N 1
ATOM 732 C CA . ARG A 1 106 ? -14.416 -7.500 14.092 1.00 59.28 92 ARG A CA 1
ATOM 733 C C . ARG A 1 106 ? -15.325 -6.937 15.193 1.00 61.95 92 ARG A C 1
ATOM 734 O O . ARG A 1 106 ? -16.159 -6.048 14.944 1.00 60.64 92 ARG A O 1
ATOM 742 N N . ALA A 1 107 ? -15.168 -7.486 16.397 1.00 62.98 93 ALA A N 1
ATOM 743 C CA . ALA A 1 107 ? -15.842 -6.999 17.602 1.00 62.28 93 ALA A CA 1
ATOM 744 C C . ALA A 1 107 ? -15.096 -5.821 18.310 1.00 68.05 93 ALA A C 1
ATOM 745 O O . ALA A 1 107 ? -13.865 -5.836 18.410 1.00 67.25 93 ALA A O 1
ATOM 747 N N . HIS A 1 108 ? -15.842 -4.824 18.803 1.00 68.93 94 HIS A N 1
ATOM 748 C CA . HIS A 1 108 ? -15.259 -3.622 19.480 1.00 72.32 94 HIS A CA 1
ATOM 749 C C . HIS A 1 108 ? -14.863 -3.847 20.947 1.00 71.69 94 HIS A C 1
ATOM 750 O O . HIS A 1 108 ? -15.572 -4.548 21.673 1.00 72.11 94 HIS A O 1
ATOM 757 N N . LEU A 1 109 ? -13.754 -3.244 21.386 1.00 71.50 95 LEU A N 1
ATOM 758 C CA . LEU A 1 109 ? -13.365 -3.297 22.814 1.00 75.02 95 LEU A CA 1
ATOM 759 C C . LEU A 1 109 ? -14.013 -2.178 23.637 1.00 75.50 95 LEU A C 1
ATOM 760 O O . LEU A 1 109 ? -13.575 -1.026 23.603 1.00 76.99 95 LEU A O 1
ATOM 765 N N . LYS B 1 16 ? -2.926 -40.045 -3.137 1.00 61.09 2 LYS B N 1
ATOM 766 C CA . LYS B 1 16 ? -3.368 -38.940 -2.236 1.00 59.43 2 LYS B CA 1
ATOM 767 C C . LYS B 1 16 ? -2.338 -37.761 -2.093 1.00 56.82 2 LYS B C 1
ATOM 768 O O . LYS B 1 16 ? -2.289 -37.075 -1.049 1.00 53.91 2 LYS B O 1
ATOM 774 N N . PRO B 1 17 ? -1.528 -37.489 -3.137 1.00 55.44 3 PRO B N 1
ATOM 775 C CA . PRO B 1 17 ? -0.385 -36.605 -2.865 1.00 53.54 3 PRO B CA 1
ATOM 776 C C . PRO B 1 17 ? -0.626 -35.096 -3.006 1.00 50.36 3 PRO B C 1
ATOM 777 O O . PRO B 1 17 ? -1.613 -34.657 -3.586 1.00 51.91 3 PRO B O 1
ATOM 781 N N . TYR B 1 18 ? 0.280 -34.312 -2.449 1.00 45.88 4 TYR B N 1
ATOM 782 C CA . TYR B 1 18 ? 0.196 -32.858 -2.511 1.00 44.59 4 TYR B CA 1
ATOM 783 C C . TYR B 1 18 ? 1.574 -32.247 -2.324 1.00 45.82 4 TYR B C 1
ATOM 784 O O . TYR B 1 18 ? 2.465 -32.848 -1.722 1.00 45.15 4 TYR B O 1
ATOM 793 N N . ARG B 1 19 ? 1.757 -31.062 -2.883 1.00 45.02 5 ARG B N 1
ATOM 794 C CA . ARG B 1 19 ? 3.016 -30.360 -2.771 1.00 41.34 5 ARG B CA 1
ATOM 795 C C . ARG B 1 19 ? 2.919 -29.528 -1.487 1.00 41.61 5 ARG B C 1
ATOM 796 O O . ARG B 1 19 ? 1.835 -29.010 -1.171 1.00 41.83 5 ARG B O 1
ATOM 804 N N . LEU B 1 20 ? 4.015 -29.418 -0.734 1.00 40.44 6 LEU B N 1
ATOM 805 C CA . LEU B 1 20 ? 4.027 -28.625 0.497 1.00 38.86 6 LEU B CA 1
ATOM 806 C C . LEU B 1 20 ? 5.138 -27.565 0.449 1.00 38.40 6 LEU B C 1
ATOM 807 O O . LEU B 1 20 ? 6.309 -27.929 0.368 1.00 39.12 6 LEU B O 1
ATOM 812 N N . SER B 1 21 ? 4.794 -26.271 0.477 1.00 36.49 7 SER B N 1
ATOM 813 C CA . SER B 1 21 ? 5.839 -25.267 0.418 1.00 36.28 7 SER B CA 1
ATOM 814 C C . SER B 1 21 ? 6.625 -25.376 1.703 1.00 37.86 7 SER B C 1
ATOM 815 O O . SER B 1 21 ? 6.073 -25.768 2.742 1.00 36.75 7 SER B O 1
ATOM 818 N N . ARG B 1 22 ? 7.919 -25.078 1.608 1.00 36.10 8 ARG B N 1
ATOM 819 C CA . ARG B 1 22 ? 8.793 -25.106 2.748 1.00 36.07 8 ARG B CA 1
ATOM 820 C C . ARG B 1 22 ? 8.492 -23.979 3.706 1.00 35.81 8 ARG B C 1
ATOM 821 O O . ARG B 1 22 ? 8.714 -24.134 4.901 1.00 36.95 8 ARG B O 1
ATOM 829 N N . ARG B 1 23 ? 8.015 -22.835 3.240 1.00 34.92 9 ARG B N 1
ATOM 830 C CA . ARG B 1 23 ? 7.608 -21.835 4.223 1.00 35.76 9 ARG B CA 1
ATOM 831 C C . ARG B 1 23 ? 6.430 -22.392 5.027 1.00 35.99 9 ARG B C 1
ATOM 832 O O . ARG B 1 23 ? 6.328 -22.111 6.242 1.00 36.10 9 ARG B O 1
ATOM 840 N N . ALA B 1 24 ? 5.559 -23.181 4.372 1.00 33.99 10 ALA B N 1
ATOM 841 C CA . ALA B 1 24 ? 4.374 -23.723 5.053 1.00 34.35 10 ALA B CA 1
ATOM 842 C C . ALA B 1 24 ? 4.753 -24.810 6.050 1.00 35.59 10 ALA B C 1
ATOM 843 O O . ALA B 1 24 ? 4.070 -25.021 7.082 1.00 35.94 10 ALA B O 1
ATOM 845 N N . LYS B 1 25 ? 5.863 -25.482 5.781 1.00 36.10 11 LYS B N 1
ATOM 846 C CA . LYS B 1 25 ? 6.356 -26.455 6.739 1.00 36.70 11 LYS B CA 1
ATOM 847 C C . LYS B 1 25 ? 6.942 -25.694 7.925 1.00 36.37 11 LYS B C 1
ATOM 848 O O . LYS B 1 25 ? 6.779 -26.093 9.079 1.00 35.90 11 LYS B O 1
ATOM 854 N N . ALA B 1 26 ? 7.602 -24.584 7.665 1.00 35.86 12 ALA B N 1
ATOM 855 C CA . ALA B 1 26 ? 8.075 -23.774 8.790 1.00 36.94 12 ALA B CA 1
ATOM 856 C C . ALA B 1 26 ? 6.880 -23.205 9.591 1.00 36.91 12 ALA B C 1
ATOM 857 O O . ALA B 1 26 ? 6.947 -23.061 10.804 1.00 36.56 12 ALA B O 1
ATOM 859 N N . ASP B 1 27 ? 5.790 -22.894 8.884 1.00 36.05 13 ASP B N 1
ATOM 860 C CA . ASP B 1 27 ? 4.509 -22.506 9.491 1.00 36.73 13 ASP B CA 1
ATOM 861 C C . ASP B 1 27 ? 4.050 -23.546 10.513 1.00 37.58 13 ASP B C 1
ATOM 862 O O . ASP B 1 27 ? 3.854 -23.205 11.670 1.00 37.97 13 ASP B O 1
ATOM 867 N N . LEU B 1 28 ? 3.910 -24.805 10.107 1.00 36.79 14 LEU B N 1
ATOM 868 C CA . LEU B 1 28 ? 3.659 -25.900 11.042 1.00 36.68 14 LEU B CA 1
ATOM 869 C C . LEU B 1 28 ? 4.603 -25.940 12.217 1.00 39.69 14 LEU B C 1
ATOM 870 O O . LEU B 1 28 ? 4.155 -26.120 13.358 1.00 40.29 14 LEU B O 1
ATOM 875 N N . ASP B 1 29 ? 5.906 -25.814 11.954 1.00 38.00 15 ASP B N 1
ATOM 876 C CA . ASP B 1 29 ? 6.904 -25.791 13.026 1.00 39.92 15 ASP B CA 1
ATOM 877 C C . ASP B 1 29 ? 6.639 -24.651 14.027 1.00 41.12 15 ASP B C 1
ATOM 878 O O . ASP B 1 29 ? 6.485 -24.890 15.245 1.00 40.40 15 ASP B O 1
ATOM 883 N N . ASP B 1 30 ? 6.592 -23.415 13.524 1.00 39.57 16 ASP B N 1
ATOM 884 C CA . ASP B 1 30 ? 6.282 -22.261 14.360 1.00 39.35 16 ASP B CA 1
ATOM 885 C C . ASP B 1 30 ? 5.031 -22.501 15.180 1.00 41.65 16 ASP B C 1
ATOM 886 O O . ASP B 1 30 ? 4.923 -22.071 16.335 1.00 42.09 16 ASP B O 1
ATOM 891 N N . ILE B 1 31 ? 4.083 -23.187 14.553 1.00 40.36 17 ILE B N 1
ATOM 892 C CA . ILE B 1 31 ? 2.802 -23.411 15.157 1.00 41.08 17 ILE B CA 1
ATOM 893 C C . ILE B 1 31 ? 2.954 -24.436 16.253 1.00 43.47 17 ILE B C 1
ATOM 894 O O . ILE B 1 31 ? 2.395 -24.266 17.341 1.00 43.02 17 ILE B O 1
ATOM 899 N N . TRP B 1 32 ? 3.718 -25.492 15.973 1.00 42.74 18 TRP B N 1
ATOM 900 C CA . TRP B 1 32 ? 3.963 -26.517 16.984 1.00 43.61 18 TRP B CA 1
ATOM 901 C C . TRP B 1 32 ? 4.637 -25.924 18.213 1.00 44.24 18 TRP B C 1
ATOM 902 O O . TRP B 1 32 ? 4.235 -26.194 19.340 1.00 45.26 18 TRP B O 1
ATOM 913 N N . THR B 1 33 ? 5.655 -25.104 17.984 1.00 42.38 19 THR B N 1
ATOM 914 C CA . THR B 1 33 ? 6.365 -24.433 19.063 1.00 42.58 19 THR B CA 1
ATOM 915 C C . THR B 1 33 ? 5.425 -23.581 19.924 1.00 45.51 19 THR B C 1
ATOM 916 O O . THR B 1 33 ? 5.392 -23.713 21.159 1.00 46.84 19 THR B O 1
ATOM 920 N N . TYR B 1 34 ? 4.628 -22.744 19.280 1.00 46.03 20 TYR B N 1
ATOM 921 C CA . TYR B 1 34 ? 3.763 -21.839 20.023 1.00 44.85 20 TYR B CA 1
ATOM 922 C C . TYR B 1 34 ? 2.843 -22.635 20.937 1.00 45.69 20 TYR B C 1
ATOM 923 O O . TYR B 1 34 ? 2.762 -22.364 22.151 1.00 46.18 20 TYR B O 1
ATOM 932 N N . SER B 1 35 ? 2.160 -23.615 20.349 1.00 43.88 21 SER B N 1
ATOM 933 C CA . SER B 1 35 ? 1.112 -24.329 21.048 1.00 46.60 21 SER B CA 1
ATOM 934 C C . SER B 1 35 ? 1.721 -25.262 22.056 1.00 45.88 21 SER B C 1
ATOM 935 O O . SER B 1 35 ? 1.159 -25.508 23.108 1.00 45.81 21 SER B O 1
ATOM 938 N N . GLU B 1 36 ? 2.887 -25.784 21.727 1.00 47.32 22 GLU B N 1
ATOM 939 C CA . GLU B 1 36 ? 3.597 -26.641 22.643 1.00 49.24 22 GLU B CA 1
ATOM 940 C C . GLU B 1 36 ? 4.013 -25.826 23.875 1.00 48.71 22 GLU B C 1
ATOM 941 O O . GLU B 1 36 ? 3.873 -26.271 25.026 1.00 47.70 22 GLU B O 1
ATOM 947 N N . GLN B 1 37 ? 4.472 -24.605 23.626 1.00 47.81 23 GLN B N 1
ATOM 948 C CA . GLN B 1 37 ? 4.890 -23.744 24.717 1.00 49.95 23 GLN B CA 1
ATOM 949 C C . GLN B 1 37 ? 3.704 -23.289 25.554 1.00 49.23 23 GLN B C 1
ATOM 950 O O . GLN B 1 37 ? 3.812 -23.143 26.764 1.00 51.03 23 GLN B O 1
ATOM 956 N N . ARG B 1 38 ? 2.572 -23.091 24.891 1.00 50.33 24 ARG B N 1
ATOM 957 C CA . ARG B 1 38 ? 1.363 -22.572 25.528 1.00 50.14 24 ARG B CA 1
ATOM 958 C C . ARG B 1 38 ? 0.564 -23.683 26.227 1.00 48.31 24 ARG B C 1
ATOM 959 O O . ARG B 1 38 ? -0.001 -23.481 27.299 1.00 49.92 24 ARG B O 1
ATOM 967 N N . TRP B 1 39 ? 0.545 -24.866 25.637 1.00 46.99 25 TRP B N 1
ATOM 968 C CA . TRP B 1 39 ? -0.352 -25.919 26.093 1.00 47.04 25 TRP B CA 1
ATOM 969 C C . TRP B 1 39 ? 0.234 -27.306 26.327 1.00 47.05 25 TRP B C 1
ATOM 970 O O . TRP B 1 39 ? -0.474 -28.150 26.844 1.00 46.88 25 TRP B O 1
ATOM 981 N N . GLY B 1 40 ? 1.497 -27.553 25.967 1.00 46.97 26 GLY B N 1
ATOM 982 C CA . GLY B 1 40 ? 2.096 -28.897 26.133 1.00 45.66 26 GLY B CA 1
ATOM 983 C C . GLY B 1 40 ? 2.054 -29.771 24.875 1.00 48.76 26 GLY B C 1
ATOM 984 O O . GLY B 1 40 ? 1.399 -29.453 23.916 1.00 48.99 26 GLY B O 1
ATOM 985 N N . VAL B 1 41 ? 2.748 -30.897 24.892 1.00 50.30 27 VAL B N 1
ATOM 986 C CA . VAL B 1 41 ? 2.933 -31.727 23.677 1.00 49.62 27 VAL B CA 1
ATOM 987 C C . VAL B 1 41 ? 1.691 -32.495 23.231 1.00 51.08 27 VAL B C 1
ATOM 988 O O . VAL B 1 41 ? 1.458 -32.624 22.031 1.00 51.76 27 VAL B O 1
ATOM 992 N N . GLU B 1 42 ? 0.923 -33.018 24.189 1.00 52.03 28 GLU B N 1
ATOM 993 C CA . GLU B 1 42 ? -0.322 -33.736 23.898 1.00 52.51 28 GLU B CA 1
ATOM 994 C C . GLU B 1 42 ? -1.209 -32.882 23.033 1.00 51.35 28 GLU B C 1
ATOM 995 O O . GLU B 1 42 ? -1.764 -33.333 22.051 1.00 51.34 28 GLU B O 1
ATOM 1001 N N . GLN B 1 43 ? -1.297 -31.625 23.426 1.00 52.42 29 GLN B N 1
ATOM 1002 C CA . GLN B 1 43 ? -2.168 -30.633 22.836 1.00 54.00 29 GLN B CA 1
ATOM 1003 C C . GLN B 1 43 ? -1.588 -30.097 21.497 1.00 51.31 29 GLN B C 1
ATOM 1004 O O . GLN B 1 43 ? -2.306 -29.952 20.498 1.00 49.03 29 GLN B O 1
ATOM 1010 N N . ALA B 1 44 ? -0.285 -29.846 21.478 1.00 47.63 30 ALA B N 1
ATOM 1011 C CA . ALA B 1 44 ? 0.384 -29.427 20.269 1.00 48.53 30 ALA B CA 1
ATOM 1012 C C . ALA B 1 44 ? 0.178 -30.467 19.160 1.00 48.80 30 ALA B C 1
ATOM 1013 O O . ALA B 1 44 ? -0.093 -30.106 18.014 1.00 46.61 30 ALA B O 1
ATOM 1015 N N . ALA B 1 45 ? 0.306 -31.751 19.534 1.00 49.06 31 ALA B N 1
ATOM 1016 C CA . ALA B 1 45 ? 0.215 -32.905 18.628 1.00 48.46 31 ALA B CA 1
ATOM 1017 C C . ALA B 1 45 ? -1.206 -33.126 18.096 1.00 48.99 31 ALA B C 1
ATOM 1018 O O . ALA B 1 45 ? -1.398 -33.541 16.945 1.00 48.95 31 ALA B O 1
ATOM 1020 N N . ASP B 1 46 ? -2.191 -32.852 18.938 1.00 47.05 32 ASP B N 1
ATOM 1021 C CA . ASP B 1 46 ? -3.577 -32.958 18.559 1.00 48.25 32 ASP B CA 1
ATOM 1022 C C . ASP B 1 46 ? -3.970 -31.824 17.622 1.00 48.45 32 ASP B C 1
ATOM 1023 O O . ASP B 1 46 ? -4.720 -32.028 16.656 1.00 47.43 32 ASP B O 1
ATOM 1028 N N . TYR B 1 47 ? -3.480 -30.621 17.905 1.00 47.07 33 TYR B N 1
ATOM 1029 C CA . TYR B 1 47 ? -3.697 -29.494 16.984 1.00 47.48 33 TYR B CA 1
ATOM 1030 C C . TYR B 1 47 ? -3.018 -29.712 15.613 1.00 46.35 33 TYR B C 1
ATOM 1031 O O . TYR B 1 47 ? -3.593 -29.415 14.559 1.00 43.34 33 TYR B O 1
ATOM 1040 N N . ALA B 1 48 ? -1.785 -30.224 15.639 1.00 46.40 34 ALA B N 1
ATOM 1041 C CA . ALA B 1 48 ? -1.096 -30.604 14.418 1.00 46.17 34 ALA B CA 1
ATOM 1042 C C . ALA B 1 48 ? -1.944 -31.631 13.647 1.00 46.60 34 ALA B C 1
ATOM 1043 O O . ALA B 1 48 ? -1.957 -31.628 12.407 1.00 44.65 34 ALA B O 1
ATOM 1045 N N . ARG B 1 49 ? -2.667 -32.483 14.382 1.00 44.68 35 ARG B N 1
ATOM 1046 C CA . ARG B 1 49 ? -3.522 -33.492 13.754 1.00 46.36 35 ARG B CA 1
ATOM 1047 C C . ARG B 1 49 ? -4.768 -32.891 13.115 1.00 45.43 35 ARG B C 1
ATOM 1048 O O . ARG B 1 49 ? -5.181 -33.327 12.063 1.00 45.08 35 ARG B O 1
ATOM 1056 N N . GLU B 1 50 ? -5.372 -31.894 13.744 1.00 45.97 36 GLU B N 1
ATOM 1057 C CA . GLU B 1 50 ? -6.470 -31.171 13.102 1.00 44.29 36 GLU B CA 1
ATOM 1058 C C . GLU B 1 50 ? -6.019 -30.567 11.787 1.00 43.13 36 GLU B C 1
ATOM 1059 O O . GLU B 1 50 ? -6.760 -30.594 10.796 1.00 43.04 36 GLU B O 1
ATOM 1065 N N . LEU B 1 51 ? -4.809 -30.010 11.805 1.00 41.87 37 LEU B N 1
ATOM 1066 C CA . LEU B 1 51 ? -4.217 -29.374 10.658 1.00 42.01 37 LEU B CA 1
ATOM 1067 C C . LEU B 1 51 ? -3.932 -30.403 9.586 1.00 43.00 37 LEU B C 1
ATOM 1068 O O . LEU B 1 51 ? -4.177 -30.142 8.405 1.00 41.47 37 LEU B O 1
ATOM 1073 N N . GLN B 1 52 ? -3.462 -31.578 10.008 1.00 43.86 38 GLN B N 1
ATOM 1074 C CA . GLN B 1 52 ? -3.193 -32.709 9.102 1.00 44.01 38 GLN B CA 1
ATOM 1075 C C . GLN B 1 52 ? -4.441 -33.087 8.376 1.00 41.91 38 GLN B C 1
ATOM 1076 O O . GLN B 1 52 ? -4.438 -33.224 7.165 1.00 43.51 38 GLN B O 1
ATOM 1082 N N . ALA B 1 53 ? -5.516 -33.244 9.120 1.00 41.94 39 ALA B N 1
ATOM 1083 C CA . ALA B 1 53 ? -6.767 -33.680 8.546 1.00 43.03 39 ALA B CA 1
ATOM 1084 C C . ALA B 1 53 ? -7.311 -32.633 7.547 1.00 42.13 39 ALA B C 1
ATOM 1085 O O . ALA B 1 53 ? -7.789 -32.979 6.474 1.00 41.73 39 ALA B O 1
ATOM 1087 N N . THR B 1 54 ? -7.211 -31.354 7.899 1.00 42.02 40 THR B N 1
ATOM 1088 C CA . THR B 1 54 ? -7.660 -30.280 7.032 1.00 41.04 40 THR B CA 1
ATOM 1089 C C . THR B 1 54 ? -6.945 -30.382 5.690 1.00 42.97 40 THR B C 1
ATOM 1090 O O . THR B 1 54 ? -7.589 -30.345 4.630 1.00 43.59 40 THR B O 1
ATOM 1094 N N . ILE B 1 55 ? -5.621 -30.580 5.747 1.00 41.62 41 ILE B N 1
ATOM 1095 C CA . ILE B 1 55 ? -4.755 -30.630 4.563 1.00 40.53 41 ILE B CA 1
ATOM 1096 C C . ILE B 1 55 ? -4.957 -31.901 3.757 1.00 41.06 41 ILE B C 1
ATOM 1097 O O . ILE B 1 55 ? -4.826 -31.893 2.529 1.00 38.97 41 ILE B O 1
ATOM 1102 N N . GLU B 1 56 ? -5.274 -32.992 4.438 1.00 41.20 42 GLU B N 1
ATOM 1103 C CA . GLU B 1 56 ? -5.563 -34.245 3.756 1.00 41.35 42 GLU B CA 1
ATOM 1104 C C . GLU B 1 56 ? -6.939 -34.174 3.119 1.00 42.93 42 GLU B C 1
ATOM 1105 O O . GLU B 1 56 ? -7.249 -34.888 2.169 1.00 44.65 42 GLU B O 1
ATOM 1119 N N . ILE B 1 58 ? -8.052 -31.171 1.960 1.00 42.79 44 ILE B N 1
ATOM 1120 C CA . ILE B 1 58 ? -7.865 -30.216 0.887 1.00 43.47 44 ILE B CA 1
ATOM 1121 C C . ILE B 1 58 ? -7.349 -30.980 -0.304 1.00 43.43 44 ILE B C 1
ATOM 1122 O O . ILE B 1 58 ? -7.742 -30.722 -1.442 1.00 42.93 44 ILE B O 1
ATOM 1127 N N . ALA B 1 59 ? -6.533 -31.983 -0.027 1.00 43.46 45 ALA B N 1
ATOM 1128 C CA . ALA B 1 59 ? -5.948 -32.797 -1.088 1.00 44.69 45 ALA B CA 1
ATOM 1129 C C . ALA B 1 59 ? -6.967 -33.708 -1.706 1.00 45.30 45 ALA B C 1
ATOM 1130 O O . ALA B 1 59 ? -7.043 -33.805 -2.907 1.00 46.17 45 ALA B O 1
ATOM 1132 N N . GLU B 1 60 ? -7.743 -34.395 -0.892 1.00 46.53 46 GLU B N 1
ATOM 1133 C CA . GLU B 1 60 ? -8.776 -35.286 -1.388 1.00 47.14 46 GLU B CA 1
ATOM 1134 C C . GLU B 1 60 ? -9.713 -34.450 -2.273 1.00 49.60 46 GLU B C 1
ATOM 1135 O O . GLU B 1 60 ? -9.870 -34.720 -3.477 1.00 48.87 46 GLU B O 1
ATOM 1141 N N . HIS B 1 61 ? -10.275 -33.389 -1.701 1.00 48.11 47 HIS B N 1
ATOM 1142 C CA . HIS B 1 61 ? -11.255 -32.574 -2.415 1.00 47.67 47 HIS B CA 1
ATOM 1143 C C . HIS B 1 61 ? -10.819 -31.112 -2.500 1.00 45.75 47 HIS B C 1
ATOM 1144 O O . HIS B 1 61 ? -11.251 -30.292 -1.680 1.00 46.96 47 HIS B O 1
ATOM 1151 N N . PRO B 1 62 ? -9.981 -30.771 -3.499 1.00 45.13 48 PRO B N 1
ATOM 1152 C CA . PRO B 1 62 ? -9.477 -29.377 -3.593 1.00 45.14 48 PRO B CA 1
ATOM 1153 C C . PRO B 1 62 ? -10.589 -28.342 -3.839 1.00 44.60 48 PRO B C 1
ATOM 1154 O O . PRO B 1 62 ? -10.551 -27.248 -3.263 1.00 44.35 48 PRO B O 1
ATOM 1158 N N . GLY B 1 63 ? -11.601 -28.715 -4.630 1.00 45.56 49 GLY B N 1
ATOM 1159 C CA . GLY B 1 63 ? -12.678 -27.795 -4.967 1.00 44.55 49 GLY B CA 1
ATOM 1160 C C . GLY B 1 63 ? -13.518 -27.333 -3.780 1.00 46.44 49 GLY B C 1
ATOM 1161 O O . GLY B 1 63 ? -14.481 -26.572 -3.941 1.00 47.64 49 GLY B O 1
ATOM 1170 N N . GLY B 1 65 ? -12.332 -25.821 -0.810 1.00 45.87 51 GLY B N 1
ATOM 1171 C CA . GLY B 1 65 ? -11.937 -24.565 -0.241 1.00 43.72 51 GLY B CA 1
ATOM 1172 C C . GLY B 1 65 ? -12.625 -23.396 -0.913 1.00 41.70 51 GLY B C 1
ATOM 1173 O O . GLY B 1 65 ? -12.856 -23.388 -2.126 1.00 40.21 51 GLY B O 1
ATOM 1174 N N . GLN B 1 66 ? -12.945 -22.405 -0.099 1.00 40.81 52 GLN B N 1
ATOM 1175 C CA . GLN B 1 66 ? -13.463 -21.148 -0.590 1.00 42.08 52 GLN B CA 1
ATOM 1176 C C . GLN B 1 66 ? -12.383 -20.491 -1.431 1.00 42.94 52 GLN B C 1
ATOM 1177 O O . GLN B 1 66 ? -11.304 -20.196 -0.925 1.00 41.18 52 GLN B O 1
ATOM 1183 N N . PRO B 1 67 ? -12.666 -20.276 -2.727 1.00 43.06 53 PRO B N 1
ATOM 1184 C CA . PRO B 1 67 ? -11.721 -19.491 -3.503 1.00 41.59 53 PRO B CA 1
ATOM 1185 C C . PRO B 1 67 ? -11.568 -18.087 -2.906 1.00 40.69 53 PRO B C 1
ATOM 1186 O O . PRO B 1 67 ? -12.502 -17.556 -2.284 1.00 39.48 53 PRO B O 1
ATOM 1190 N N . ASP B 1 68 ? -10.374 -17.524 -3.059 1.00 40.75 54 ASP B N 1
ATOM 1191 C CA . ASP B 1 68 ? -10.200 -16.098 -2.901 1.00 40.87 54 ASP B CA 1
ATOM 1192 C C . ASP B 1 68 ? -9.431 -15.524 -4.078 1.00 40.51 54 ASP B C 1
ATOM 1193 O O . ASP B 1 68 ? -8.277 -15.137 -3.962 1.00 41.63 54 ASP B O 1
ATOM 1198 N N . GLU B 1 69 ? -10.106 -15.475 -5.207 1.00 40.37 55 GLU B N 1
ATOM 1199 C CA . GLU B 1 69 ? -9.545 -15.056 -6.485 1.00 40.98 55 GLU B CA 1
ATOM 1200 C C . GLU B 1 69 ? -9.162 -13.577 -6.529 1.00 41.82 55 GLU B C 1
ATOM 1201 O O . GLU B 1 69 ? -8.253 -13.209 -7.261 1.00 42.35 55 GLU B O 1
ATOM 1207 N N . ASN B 1 70 ? -9.845 -12.726 -5.765 1.00 44.20 56 ASN B N 1
ATOM 1208 C CA . ASN B 1 70 ? -9.430 -11.325 -5.643 1.00 45.93 56 ASN B CA 1
ATOM 1209 C C . ASN B 1 70 ? -8.167 -11.170 -4.751 1.00 46.78 56 ASN B C 1
ATOM 1210 O O . ASN B 1 70 ? -7.394 -10.219 -4.908 1.00 45.60 56 ASN B O 1
ATOM 1215 N N . LEU B 1 71 ? -7.945 -12.100 -3.823 1.00 42.86 57 LEU B N 1
ATOM 1216 C CA . LEU B 1 71 ? -6.727 -12.048 -3.050 1.00 42.22 57 LEU B CA 1
ATOM 1217 C C . LEU B 1 71 ? -5.554 -12.338 -3.986 1.00 41.10 57 LEU B C 1
ATOM 1218 O O . LEU B 1 71 ? -4.655 -11.488 -4.183 1.00 39.56 57 LEU B O 1
ATOM 1223 N N . ARG B 1 72 ? -5.590 -13.528 -4.585 1.00 38.96 58 ARG B N 1
ATOM 1224 C CA . ARG B 1 72 ? -4.560 -13.930 -5.504 1.00 38.35 58 ARG B CA 1
ATOM 1225 C C . ARG B 1 72 ? -5.129 -14.992 -6.424 1.00 35.96 58 ARG B C 1
ATOM 1226 O O . ARG B 1 72 ? -5.715 -15.985 -5.971 1.00 35.65 58 ARG B O 1
ATOM 1234 N N . ALA B 1 73 ? -4.946 -14.789 -7.719 1.00 35.96 59 ALA B N 1
ATOM 1235 C CA . ALA B 1 73 ? -5.487 -15.731 -8.691 1.00 36.41 59 ALA B CA 1
ATOM 1236 C C . ALA B 1 73 ? -5.127 -17.204 -8.373 1.00 35.31 59 ALA B C 1
ATOM 1237 O O . ALA B 1 73 ? -3.969 -17.556 -8.153 1.00 36.31 59 ALA B O 1
ATOM 1239 N N . GLY B 1 74 ? -6.140 -18.046 -8.318 1.00 34.26 60 GLY B N 1
ATOM 1240 C CA . GLY B 1 74 ? -5.943 -19.472 -8.223 1.00 32.46 60 GLY B CA 1
ATOM 1241 C C . GLY B 1 74 ? -5.979 -19.994 -6.813 1.00 33.03 60 GLY B C 1
ATOM 1242 O O . GLY B 1 74 ? -5.885 -21.201 -6.616 1.00 31.97 60 GLY B O 1
ATOM 1243 N N . TYR B 1 75 ? -6.094 -19.076 -5.846 1.00 33.94 61 TYR B N 1
ATOM 1244 C CA . TYR B 1 75 ? -5.983 -19.374 -4.415 1.00 36.58 61 TYR B CA 1
ATOM 1245 C C . TYR B 1 75 ? -7.311 -19.683 -3.759 1.00 37.71 61 TYR B C 1
ATOM 1246 O O . TYR B 1 75 ? -8.340 -19.041 -4.034 1.00 38.46 61 TYR B O 1
ATOM 1255 N N . ARG B 1 76 ? -7.282 -20.695 -2.909 1.00 37.85 62 ARG B N 1
ATOM 1256 C CA . ARG B 1 76 ? -8.423 -21.071 -2.098 1.00 39.05 62 ARG B CA 1
ATOM 1257 C C . ARG B 1 76 ? -7.944 -21.193 -0.663 1.00 38.59 62 ARG B C 1
ATOM 1258 O O . ARG B 1 76 ? -6.754 -21.347 -0.412 1.00 38.05 62 ARG B O 1
ATOM 1266 N N . ARG B 1 77 ? -8.864 -21.116 0.285 1.00 39.63 63 ARG B N 1
ATOM 1267 C CA . ARG B 1 77 ? -8.517 -21.328 1.689 1.00 39.14 63 ARG B CA 1
ATOM 1268 C C . ARG B 1 77 ? -9.374 -22.394 2.405 1.00 39.66 63 ARG B C 1
ATOM 1269 O O . ARG B 1 77 ? -10.476 -22.722 2.002 1.00 41.55 63 ARG B O 1
ATOM 1277 N N . CYS B 1 78 ? -8.828 -22.951 3.463 1.00 39.40 64 CYS B N 1
ATOM 1278 C CA . CYS B 1 78 ? -9.556 -23.884 4.290 1.00 40.74 64 CYS B CA 1
ATOM 1279 C C . CYS B 1 78 ? -9.029 -23.668 5.681 1.00 40.46 64 CYS B C 1
ATOM 1280 O O . CYS B 1 78 ? -7.853 -23.841 5.941 1.00 39.25 64 CYS B O 1
ATOM 1283 N N . ALA B 1 79 ? -9.891 -23.223 6.568 1.00 40.84 65 ALA B N 1
ATOM 1284 C CA . ALA B 1 79 ? -9.450 -22.885 7.900 1.00 40.11 65 ALA B CA 1
ATOM 1285 C C . ALA B 1 79 ? -9.452 -24.150 8.779 1.00 39.82 65 ALA B C 1
ATOM 1286 O O . ALA B 1 79 ? -10.082 -25.167 8.456 1.00 39.67 65 ALA B O 1
ATOM 1288 N N . SER B 1 80 ? -8.736 -24.076 9.892 1.00 41.66 66 SER B N 1
ATOM 1289 C CA . SER B 1 80 ? -8.583 -25.216 10.774 1.00 41.34 66 SER B CA 1
ATOM 1290 C C . SER B 1 80 ? -8.175 -24.679 12.117 1.00 40.09 66 SER B C 1
ATOM 1291 O O . SER B 1 80 ? -7.088 -24.115 12.242 1.00 38.70 66 SER B O 1
ATOM 1294 N N . GLY B 1 81 ? -9.068 -24.830 13.096 1.00 40.63 67 GLY B N 1
ATOM 1295 C CA . GLY B 1 81 ? -8.873 -24.294 14.445 1.00 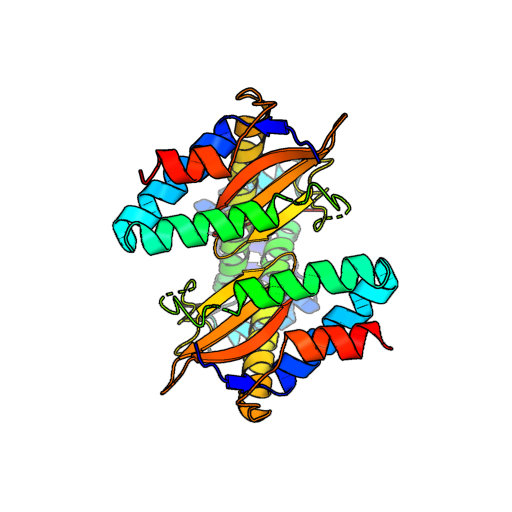41.62 67 GLY B CA 1
ATOM 1296 C C . GLY B 1 81 ? -8.741 -22.779 14.526 1.00 41.17 67 GLY B C 1
ATOM 1297 O O . GLY B 1 81 ? -9.730 -22.033 14.348 1.00 40.51 67 GLY B O 1
ATOM 1298 N N . SER B 1 82 ? -7.523 -22.321 14.821 1.00 40.15 68 SER B N 1
ATOM 1299 C CA . SER B 1 82 ? -7.238 -20.878 14.785 1.00 41.16 68 SER B CA 1
ATOM 1300 C C . SER B 1 82 ? -6.490 -20.503 13.501 1.00 40.68 68 SER B C 1
ATOM 1301 O O . SER B 1 82 ? -6.182 -19.328 13.252 1.00 41.08 68 SER B O 1
ATOM 1304 N N . HIS B 1 83 ? -6.237 -21.503 12.665 1.00 39.07 69 HIS B N 1
ATOM 1305 C CA . HIS B 1 83 ? -5.455 -21.270 11.476 1.00 40.66 69 HIS B CA 1
ATOM 1306 C C . HIS B 1 83 ? -6.209 -21.314 10.132 1.00 40.47 69 HIS B C 1
ATOM 1307 O O . HIS B 1 83 ? -7.417 -21.603 10.085 1.00 38.45 69 HIS B O 1
ATOM 1314 N N . VAL B 1 84 ? -5.478 -20.973 9.064 1.00 39.82 70 VAL B N 1
ATOM 1315 C CA . VAL B 1 84 ? -6.023 -20.920 7.705 1.00 40.77 70 VAL B CA 1
ATOM 1316 C C . VAL B 1 84 ? -4.975 -21.416 6.726 1.00 37.84 70 VAL B C 1
ATOM 1317 O O . VAL B 1 84 ? -3.920 -20.791 6.577 1.00 36.43 70 VAL B O 1
ATOM 1321 N N . VAL B 1 85 ? -5.277 -22.539 6.081 1.00 37.23 71 VAL B N 1
ATOM 1322 C CA . VAL B 1 85 ? -4.473 -23.106 4.987 1.00 36.92 71 VAL B CA 1
ATOM 1323 C C . VAL B 1 85 ? -4.817 -22.423 3.672 1.00 35.83 71 VAL B C 1
ATOM 1324 O O . VAL B 1 85 ? -5.936 -22.537 3.194 1.00 36.26 71 VAL B O 1
ATOM 1328 N N . PHE B 1 86 ? -3.862 -21.716 3.090 1.00 36.56 72 PHE B N 1
ATOM 1329 C CA . PHE B 1 86 ? -4.037 -21.137 1.768 1.00 35.88 72 PHE B CA 1
ATOM 1330 C C . PHE B 1 86 ? -3.359 -22.006 0.721 1.00 34.86 72 PHE B C 1
ATOM 1331 O O . PHE B 1 86 ? -2.217 -22.361 0.859 1.00 34.82 72 PHE B O 1
ATOM 1339 N N . TYR B 1 87 ? -4.046 -22.354 -0.341 1.00 36.05 73 TYR B N 1
ATOM 1340 C CA . TYR B 1 87 ? -3.455 -23.262 -1.305 1.00 35.79 73 TYR B CA 1
ATOM 1341 C C . TYR B 1 87 ? -3.808 -22.871 -2.726 1.00 36.59 73 TYR B C 1
ATOM 1342 O O . TYR B 1 87 ? -4.744 -22.101 -2.961 1.00 36.44 73 TYR B O 1
ATOM 1351 N N . ARG B 1 88 ? -3.045 -23.401 -3.668 1.00 36.96 74 ARG B N 1
ATOM 1352 C CA . ARG B 1 88 ? -3.448 -23.400 -5.061 1.00 36.58 74 ARG B CA 1
ATOM 1353 C C . ARG B 1 88 ? -3.288 -24.821 -5.564 1.00 38.48 74 ARG B C 1
ATOM 1354 O O . ARG B 1 88 ? -2.857 -25.708 -4.840 1.00 39.70 74 ARG B O 1
ATOM 1362 N N . VAL B 1 89 ? -3.651 -25.056 -6.803 1.00 40.42 75 VAL B N 1
ATOM 1363 C CA . VAL B 1 89 ? -3.436 -26.368 -7.373 1.00 42.27 75 VAL B CA 1
ATOM 1364 C C . VAL B 1 89 ? -2.715 -26.203 -8.689 1.00 43.50 75 VAL B C 1
ATOM 1365 O O . VAL B 1 89 ? -3.105 -25.375 -9.501 1.00 43.73 75 VAL B O 1
ATOM 1369 N N . GLY B 1 90 ? -1.618 -26.930 -8.860 1.00 44.37 76 GLY B N 1
ATOM 1370 C CA . GLY B 1 90 ? -0.891 -26.892 -10.115 1.00 45.60 76 GLY B CA 1
ATOM 1371 C C . GLY B 1 90 ? -1.212 -28.208 -10.792 1.00 47.18 76 GLY B C 1
ATOM 1372 O O . GLY B 1 90 ? -2.370 -28.519 -11.069 1.00 47.04 76 GLY B O 1
ATOM 1373 N N . VAL B 1 91 ? -0.167 -28.984 -11.036 1.00 48.61 77 VAL B N 1
ATOM 1374 C CA . VAL B 1 91 ? -0.319 -30.367 -11.426 1.00 50.75 77 VAL B CA 1
ATOM 1375 C C . VAL B 1 91 ? -0.878 -31.133 -10.204 1.00 47.56 77 VAL B C 1
ATOM 1376 O O . VAL B 1 91 ? -1.585 -32.135 -10.348 1.00 49.44 77 VAL B O 1
ATOM 1380 N N . ARG B 1 92 ? -0.579 -30.638 -9.005 1.00 48.25 78 ARG B N 1
ATOM 1381 C CA . ARG B 1 92 ? -1.301 -31.080 -7.810 1.00 49.12 78 ARG B CA 1
ATOM 1382 C C . ARG B 1 92 ? -1.558 -29.978 -6.801 1.00 45.15 78 ARG B C 1
ATOM 1383 O O . ARG B 1 92 ? -1.104 -28.858 -6.941 1.00 44.49 78 ARG B O 1
ATOM 1391 N N . VAL B 1 93 ? -2.332 -30.305 -5.790 1.00 44.65 79 VAL B N 1
ATOM 1392 C CA . VAL B 1 93 ? -2.585 -29.351 -4.717 1.00 44.49 79 VAL B CA 1
ATOM 1393 C C . VAL B 1 93 ? -1.254 -28.940 -4.133 1.00 41.56 79 VAL B C 1
ATOM 1394 O O . VAL B 1 93 ? -0.425 -29.803 -3.819 1.00 41.01 79 VAL B O 1
ATOM 1398 N N . GLU B 1 94 ? -1.054 -27.631 -4.019 1.00 39.59 80 GLU B N 1
ATOM 1399 C CA . GLU B 1 94 ? 0.105 -27.125 -3.342 1.00 40.10 80 GLU B CA 1
ATOM 1400 C C . GLU B 1 94 ? -0.275 -26.266 -2.164 1.00 37.36 80 GLU B C 1
ATOM 1401 O O . GLU B 1 94 ? -0.882 -25.208 -2.331 1.00 37.62 80 GLU B O 1
ATOM 1407 N N . ILE B 1 95 ? 0.116 -26.702 -0.977 1.00 36.51 81 ILE B N 1
ATOM 1408 C CA . ILE B 1 95 ? -0.126 -25.940 0.229 1.00 34.08 81 ILE B CA 1
ATOM 1409 C C . ILE B 1 95 ? 0.873 -24.816 0.364 1.00 36.31 81 ILE B C 1
ATOM 1410 O O . ILE B 1 95 ? 2.054 -25.059 0.632 1.00 36.13 81 ILE B O 1
ATOM 1415 N N . ILE B 1 96 ? 0.411 -23.587 0.205 1.00 34.03 82 ILE B N 1
ATOM 1416 C CA . ILE B 1 96 ? 1.314 -22.459 0.206 1.00 34.39 82 ILE B CA 1
ATOM 1417 C C . ILE B 1 96 ? 1.725 -21.971 1.613 1.00 35.53 82 ILE B C 1
ATOM 1418 O O . ILE B 1 96 ? 2.938 -21.841 1.920 1.00 34.83 82 ILE B O 1
ATOM 1423 N N . ARG B 1 97 ? 0.733 -21.698 2.459 1.00 33.20 83 ARG B N 1
ATOM 1424 C CA . ARG B 1 97 ? 0.984 -21.149 3.790 1.00 33.43 83 ARG B CA 1
ATOM 1425 C C . ARG B 1 97 ? -0.022 -21.722 4.771 1.00 35.01 83 ARG B C 1
ATOM 1426 O O . ARG B 1 97 ? -1.073 -22.190 4.377 1.00 35.93 83 ARG B O 1
ATOM 1434 N N . VAL B 1 98 ? 0.313 -21.676 6.051 1.00 33.69 84 VAL B N 1
ATOM 1435 C CA . VAL B 1 98 ? -0.634 -21.931 7.116 1.00 34.76 84 VAL B CA 1
ATOM 1436 C C . VAL B 1 98 ? -0.513 -20.767 8.104 1.00 35.15 84 VAL B C 1
ATOM 1437 O O . VAL B 1 98 ? 0.445 -20.659 8.855 1.00 36.23 84 VAL B O 1
ATOM 1441 N N . LEU B 1 99 ? -1.495 -19.895 8.101 1.00 35.99 85 LEU B N 1
ATOM 1442 C CA . LEU B 1 99 ? -1.354 -18.618 8.754 1.00 37.05 85 LEU B CA 1
ATOM 1443 C C . LEU B 1 99 ? -2.422 -18.422 9.798 1.00 39.05 85 LEU B C 1
ATOM 1444 O O . LEU B 1 99 ? -3.558 -18.861 9.626 1.00 39.22 85 LEU B O 1
ATOM 1449 N N . HIS B 1 100 ? -2.072 -17.730 10.867 1.00 38.75 86 HIS B N 1
ATOM 1450 C CA . HIS B 1 100 ? -3.032 -17.424 11.902 1.00 41.55 86 HIS B CA 1
ATOM 1451 C C . HIS B 1 100 ? -4.178 -16.625 11.303 1.00 41.73 86 HIS B C 1
ATOM 1452 O O . HIS B 1 100 ? -3.978 -15.714 10.493 1.00 40.92 86 HIS B O 1
ATOM 1459 N N . GLN B 1 101 ? -5.379 -16.973 11.732 1.00 41.83 87 GLN B N 1
ATOM 1460 C CA . GLN B 1 101 ? -6.593 -16.332 11.266 1.00 45.71 87 GLN B CA 1
ATOM 1461 C C . GLN B 1 101 ? -6.655 -14.815 11.497 1.00 46.62 87 GLN B C 1
ATOM 1462 O O . GLN B 1 101 ? -7.554 -14.151 10.961 1.00 47.56 87 GLN B O 1
ATOM 1468 N N . SER B 1 102 ? -5.746 -14.248 12.288 1.00 42.99 88 SER B N 1
ATOM 1469 C CA . SER B 1 102 ? -5.795 -12.789 12.496 1.00 42.20 88 SER B CA 1
ATOM 1470 C C . SER B 1 102 ? -5.182 -12.058 11.303 1.00 44.66 88 SER B C 1
ATOM 1471 O O . SER B 1 102 ? -5.169 -10.828 11.242 1.00 44.58 88 SER B O 1
ATOM 1482 N N . ASN B 1 104 ? -6.342 -12.648 8.244 1.00 47.32 90 ASN B N 1
ATOM 1483 C CA . ASN B 1 104 ? -7.435 -12.524 7.285 1.00 49.17 90 ASN B CA 1
ATOM 1484 C C . ASN B 1 104 ? -7.675 -11.088 6.864 1.00 50.67 90 ASN B C 1
ATOM 1485 O O . ASN B 1 104 ? -7.512 -10.160 7.660 1.00 49.49 90 ASN B O 1
ATOM 1490 N N . ALA B 1 105 ? -8.039 -10.927 5.599 1.00 49.54 91 ALA B N 1
ATOM 1491 C CA . ALA B 1 105 ? -8.298 -9.621 5.033 1.00 50.63 91 ALA B CA 1
ATOM 1492 C C . ALA B 1 105 ? -9.384 -9.713 3.958 1.00 55.40 91 ALA B C 1
ATOM 1493 O O . ALA B 1 105 ? -9.542 -10.748 3.312 1.00 57.07 91 ALA B O 1
ATOM 1495 N N . ARG B 1 106 ? -10.126 -8.626 3.775 1.00 55.47 92 ARG B N 1
ATOM 1496 C CA . ARG B 1 106 ? -11.191 -8.573 2.784 1.00 54.81 92 ARG B CA 1
ATOM 1497 C C . ARG B 1 106 ? -10.634 -8.209 1.411 1.00 55.90 92 ARG B C 1
ATOM 1498 O O . ARG B 1 106 ? -10.395 -7.034 1.124 1.00 56.07 92 ARG B O 1
ATOM 1506 N N . ALA B 1 107 ? -10.439 -9.222 0.566 1.00 55.68 93 ALA B N 1
ATOM 1507 C CA . ALA B 1 107 ? -9.988 -9.017 -0.810 1.00 55.81 93 ALA B CA 1
ATOM 1508 C C . ALA B 1 107 ? -10.889 -8.049 -1.592 1.00 60.87 93 ALA B C 1
ATOM 1509 O O . ALA B 1 107 ? -12.127 -8.115 -1.515 1.00 62.34 93 ALA B O 1
ATOM 1511 N N . HIS B 1 108 ? -10.264 -7.142 -2.334 1.00 62.66 94 HIS B N 1
ATOM 1512 C CA . HIS B 1 108 ? -11.008 -6.147 -3.116 1.00 66.23 94 HIS B CA 1
ATOM 1513 C C . HIS B 1 108 ? -11.301 -6.673 -4.530 1.00 68.58 94 HIS B C 1
ATOM 1514 O O . HIS B 1 108 ? -10.379 -7.059 -5.268 1.00 69.40 94 HIS B O 1
ATOM 1521 N N . LEU B 1 109 ? -12.589 -6.692 -4.881 1.00 68.61 95 LEU B N 1
ATOM 1522 C CA . LEU B 1 109 ? -13.090 -7.182 -6.179 1.00 68.67 95 LEU B CA 1
ATOM 1523 C C . LEU B 1 109 ? -12.337 -6.620 -7.402 1.00 68.67 95 LEU B C 1
ATOM 1524 O O . LEU B 1 109 ? -12.723 -5.592 -7.982 1.00 72.87 95 LEU B O 1
ATOM 1529 N N . ASN C 2 5 ? -23.812 17.436 0.434 1.00 68.49 5 ASN C N 1
ATOM 1530 C CA . ASN C 2 5 ? -22.367 17.770 0.248 1.00 68.93 5 ASN C CA 1
ATOM 1531 C C . ASN C 2 5 ? -21.716 18.305 1.537 1.00 69.44 5 ASN C C 1
ATOM 1532 O O . ASN C 2 5 ? -21.755 19.508 1.806 1.00 69.69 5 ASN C O 1
ATOM 1537 N N . THR C 2 6 ? -21.095 17.402 2.303 1.00 67.57 6 THR C N 1
ATOM 1538 C CA . THR C 2 6 ? -20.633 17.694 3.670 1.00 66.97 6 THR C CA 1
ATOM 1539 C C . THR C 2 6 ? -19.171 18.167 3.826 1.00 68.30 6 THR C C 1
ATOM 1540 O O . THR C 2 6 ? -18.339 18.038 2.917 1.00 68.69 6 THR C O 1
ATOM 1544 N N . SER C 2 7 ? -18.879 18.729 4.996 1.00 67.02 7 SER C N 1
ATOM 1545 C CA . SER C 2 7 ? -17.565 19.279 5.303 1.00 67.92 7 SER C CA 1
ATOM 1546 C C . SER C 2 7 ? -16.953 18.471 6.447 1.00 66.05 7 SER C C 1
ATOM 1547 O O . SER C 2 7 ? -17.619 18.240 7.458 1.00 65.52 7 SER C O 1
ATOM 1550 N N . VAL C 2 8 ? -15.703 18.031 6.290 1.00 63.49 8 VAL C N 1
ATOM 1551 C CA . VAL C 2 8 ? -15.034 17.223 7.328 1.00 61.50 8 VAL C CA 1
ATOM 1552 C C . VAL C 2 8 ? -13.573 17.539 7.622 1.00 61.04 8 VAL C C 1
ATOM 1553 O O . VAL C 2 8 ? -12.770 17.755 6.720 1.00 61.58 8 VAL C O 1
ATOM 1557 N N . VAL C 2 9 ? -13.236 17.557 8.903 1.00 59.28 9 VAL C N 1
ATOM 1558 C CA . VAL C 2 9 ? -11.854 17.749 9.321 1.00 59.01 9 VAL C CA 1
ATOM 1559 C C . VAL C 2 9 ? -11.100 16.404 9.310 1.00 56.57 9 VAL C C 1
ATOM 1560 O O . VAL C 2 9 ? -11.422 15.492 10.075 1.00 53.85 9 VAL C O 1
ATOM 1564 N N . LEU C 2 10 ? -10.140 16.292 8.385 1.00 57.24 10 LEU C N 1
ATOM 1565 C CA . LEU C 2 10 ? -9.143 15.210 8.361 1.00 56.19 10 LEU C CA 1
ATOM 1566 C C . LEU C 2 10 ? -7.730 15.741 8.716 1.00 60.55 10 LEU C C 1
ATOM 1567 O O . LEU C 2 10 ? -7.294 16.839 8.286 1.00 58.94 10 LEU C O 1
ATOM 1572 N N . GLY C 2 11 ? -7.009 14.947 9.495 1.00 59.19 11 GLY C N 1
ATOM 1573 C CA . GLY C 2 11 ? -5.668 15.320 9.899 1.00 54.00 11 GLY C CA 1
ATOM 1574 C C . GLY C 2 11 ? -4.735 14.906 8.800 1.00 53.22 11 GLY C C 1
ATOM 1575 O O . GLY C 2 11 ? -5.164 14.302 7.794 1.00 53.15 11 GLY C O 1
ATOM 1576 N N . ASP C 2 12 ? -3.459 15.216 9.006 1.00 50.61 12 ASP C N 1
ATOM 1577 C CA . ASP C 2 12 ? -2.443 14.968 8.008 1.00 52.03 12 ASP C CA 1
ATOM 1578 C C . ASP C 2 12 ? -2.483 13.527 7.556 1.00 49.90 12 ASP C C 1
ATOM 1579 O O . ASP C 2 12 ? -2.503 13.248 6.372 1.00 51.65 12 ASP C O 1
ATOM 1584 N N . HIS C 2 13 ? -2.534 12.606 8.502 1.00 47.77 13 HIS C N 1
ATOM 1585 C CA . HIS C 2 13 ? -2.391 11.225 8.152 1.00 46.18 13 HIS C CA 1
ATOM 1586 C C . HIS C 2 13 ? -3.309 10.759 7.027 1.00 47.49 13 HIS C C 1
ATOM 1587 O O . HIS C 2 13 ? -2.841 10.118 6.088 1.00 45.47 13 HIS C O 1
ATOM 1594 N N . PHE C 2 14 ? -4.604 11.062 7.162 1.00 46.15 14 PHE C N 1
ATOM 1595 C CA . PHE C 2 14 ? -5.650 10.654 6.229 1.00 46.76 14 PHE C CA 1
ATOM 1596 C C . PHE C 2 14 ? -5.749 11.618 5.061 1.00 50.21 14 PHE C C 1
ATOM 1597 O O . PHE C 2 14 ? -6.136 11.239 3.975 1.00 49.39 14 PHE C O 1
ATOM 1605 N N . GLN C 2 15 ? -5.413 12.880 5.298 1.00 51.99 15 GLN C N 1
ATOM 1606 C CA . GLN C 2 15 ? -5.129 13.822 4.216 1.00 52.43 15 GLN C CA 1
ATOM 1607 C C . GLN C 2 15 ? -4.327 13.071 3.160 1.00 51.58 15 GLN C C 1
ATOM 1608 O O . GLN C 2 15 ? -4.643 13.108 1.962 1.00 52.54 15 GLN C O 1
ATOM 1614 N N . ALA C 2 16 ? -3.288 12.396 3.659 1.00 48.07 16 ALA C N 1
ATOM 1615 C CA . ALA C 2 16 ? -2.231 11.810 2.875 1.00 50.02 16 ALA C CA 1
ATOM 1616 C C . ALA C 2 16 ? -2.646 10.431 2.425 1.00 49.48 16 ALA C C 1
ATOM 1617 O O . ALA C 2 16 ? -2.363 10.018 1.297 1.00 50.97 16 ALA C O 1
ATOM 1619 N N . PHE C 2 17 ? -3.320 9.706 3.300 1.00 48.36 17 PHE C N 1
ATOM 1620 C CA . PHE C 2 17 ? -3.795 8.409 2.924 1.00 48.82 17 PHE C CA 1
ATOM 1621 C C . PHE C 2 17 ? -4.779 8.539 1.751 1.00 49.63 17 PHE C C 1
ATOM 1622 O O . PHE C 2 17 ? -4.709 7.782 0.782 1.00 48.57 17 PHE C O 1
ATOM 1630 N N . ILE C 2 18 ? -5.674 9.513 1.814 1.00 47.83 18 ILE C N 1
ATOM 1631 C CA . ILE C 2 18 ? -6.595 9.704 0.697 1.00 52.07 18 ILE C CA 1
ATOM 1632 C C . ILE C 2 18 ? -5.846 9.947 -0.623 1.00 53.22 18 ILE C C 1
ATOM 1633 O O . ILE C 2 18 ? -6.220 9.401 -1.662 1.00 53.05 18 ILE C O 1
ATOM 1638 N N . ASP C 2 19 ? -4.774 10.730 -0.564 1.00 53.55 19 ASP C N 1
ATOM 1639 C CA . ASP C 2 19 ? -3.993 11.015 -1.763 1.00 54.55 19 ASP C CA 1
ATOM 1640 C C . ASP C 2 19 ? -3.230 9.787 -2.291 1.00 55.59 19 ASP C C 1
ATOM 1641 O O . ASP C 2 19 ? -3.128 9.594 -3.496 1.00 57.31 19 ASP C O 1
ATOM 1646 N N . SER C 2 20 ? -2.728 8.930 -1.407 1.00 54.16 20 SER C N 1
ATOM 1647 C CA . SER C 2 20 ? -2.043 7.716 -1.883 1.00 56.03 20 SER C CA 1
ATOM 1648 C C . SER C 2 20 ? -3.008 6.768 -2.618 1.00 56.92 20 SER C C 1
ATOM 1649 O O . SER C 2 20 ? -2.590 5.855 -3.359 1.00 56.88 20 SER C O 1
ATOM 1652 N N . GLN C 2 21 ? -4.300 6.994 -2.395 1.00 55.68 21 GLN C N 1
ATOM 1653 C CA . GLN C 2 21 ? -5.329 6.137 -2.938 1.00 56.30 21 GLN C CA 1
ATOM 1654 C C . GLN C 2 21 ? -5.795 6.677 -4.266 1.00 58.95 21 GLN C C 1
ATOM 1655 O O . GLN C 2 21 ? -6.102 5.912 -5.172 1.00 60.73 21 GLN C O 1
ATOM 1661 N N . VAL C 2 22 ? -5.814 8.001 -4.365 1.00 57.77 22 VAL C N 1
ATOM 1662 C CA . VAL C 2 22 ? -6.374 8.727 -5.478 1.00 56.97 22 VAL C CA 1
ATOM 1663 C C . VAL C 2 22 ? -5.320 9.070 -6.528 1.00 61.16 22 VAL C C 1
ATOM 1664 O O . VAL C 2 22 ? -5.667 9.298 -7.689 1.00 62.01 22 VAL C O 1
ATOM 1668 N N . ALA C 2 23 ? -4.043 9.118 -6.138 1.00 61.94 23 ALA C N 1
ATOM 1669 C CA . ALA C 2 23 ? -2.941 9.315 -7.103 1.00 62.72 23 ALA C CA 1
ATOM 1670 C C . ALA C 2 23 ? -2.558 7.977 -7.755 1.00 65.26 23 ALA C C 1
ATOM 1671 O O . ALA C 2 23 ? -2.251 7.926 -8.948 1.00 66.92 23 ALA C O 1
ATOM 1673 N N . ASP C 2 24 ? -2.577 6.908 -6.954 1.00 65.82 24 ASP C N 1
ATOM 1674 C CA . ASP C 2 24 ? -2.740 5.542 -7.446 1.00 66.40 24 ASP C CA 1
ATOM 1675 C C . ASP C 2 24 ? -4.119 5.479 -8.136 1.00 66.63 24 ASP C C 1
ATOM 1676 O O . ASP C 2 24 ? -4.910 6.424 -8.051 1.00 64.75 24 ASP C O 1
ATOM 1681 N N . GLY C 2 25 ? -4.425 4.385 -8.824 1.00 67.61 25 GLY C N 1
ATOM 1682 C CA . GLY C 2 25 ? -5.732 4.276 -9.483 1.00 66.67 25 GLY C CA 1
ATOM 1683 C C . GLY C 2 25 ? -6.834 3.622 -8.656 1.00 65.09 25 GLY C C 1
ATOM 1684 O O . GLY C 2 25 ? -7.814 3.089 -9.213 1.00 65.84 25 GLY C O 1
ATOM 1685 N N . ARG C 2 26 ? -6.701 3.633 -7.333 1.00 63.62 26 ARG C N 1
ATOM 1686 C CA . ARG C 2 26 ? -7.698 2.929 -6.538 1.00 62.17 26 ARG C CA 1
ATOM 1687 C C . ARG C 2 26 ? -9.060 3.616 -6.646 1.00 58.35 26 ARG C C 1
ATOM 1688 O O . ARG C 2 26 ? -10.066 2.956 -6.903 1.00 55.66 26 ARG C O 1
ATOM 1696 N N . TYR C 2 27 ? -9.065 4.940 -6.477 1.00 57.05 27 TYR C N 1
ATOM 1697 C CA . TYR C 2 27 ? -10.293 5.738 -6.485 1.00 56.25 27 TYR C CA 1
ATOM 1698 C C . TYR C 2 27 ? -10.107 7.040 -7.238 1.00 56.92 27 TYR C C 1
ATOM 1699 O O . TYR C 2 27 ? -8.997 7.552 -7.333 1.00 58.83 27 TYR C O 1
ATOM 1708 N N . GLY C 2 28 ? -11.205 7.579 -7.757 1.00 56.08 28 GLY C N 1
ATOM 1709 C CA . GLY C 2 28 ? -11.183 8.819 -8.533 1.00 55.66 28 GLY C CA 1
ATOM 1710 C C . GLY C 2 28 ? -11.205 10.091 -7.702 1.00 55.37 28 GLY C C 1
ATOM 1711 O O . GLY C 2 28 ? -10.828 11.148 -8.197 1.00 55.94 28 GLY C O 1
ATOM 1712 N N . SER C 2 29 ? -11.649 10.001 -6.444 1.00 55.30 29 SER C N 1
ATOM 1713 C CA . SER C 2 29 ? -11.773 11.197 -5.593 1.00 54.09 29 SER C CA 1
ATOM 1714 C C . SER C 2 29 ? -11.705 10.906 -4.077 1.00 53.38 29 SER C C 1
ATOM 1715 O O . SER C 2 29 ? -11.827 9.760 -3.659 1.00 53.19 29 SER C O 1
ATOM 1718 N N . ALA C 2 30 ? -11.530 11.959 -3.274 1.00 51.48 30 ALA C N 1
ATOM 1719 C CA . ALA C 2 30 ? -11.624 11.896 -1.821 1.00 49.76 30 ALA C CA 1
ATOM 1720 C C . ALA C 2 30 ? -12.943 11.286 -1.397 1.00 50.43 30 ALA C C 1
ATOM 1721 O O . ALA C 2 30 ? -12.999 10.367 -0.565 1.00 49.19 30 ALA C O 1
ATOM 1723 N N . SER C 2 31 ? -14.017 11.792 -1.989 1.00 52.24 31 SER C N 1
ATOM 1724 C CA . SER C 2 31 ? -15.350 11.358 -1.632 1.00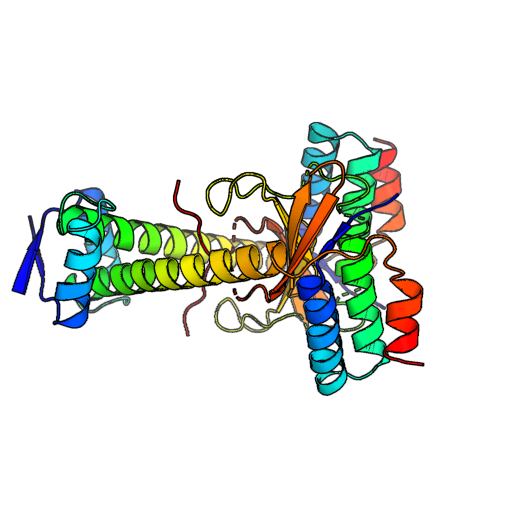 51.31 31 SER C CA 1
ATOM 1725 C C . SER C 2 31 ? -15.546 9.868 -1.867 1.00 49.56 31 SER C C 1
ATOM 1726 O O . SER C 2 31 ? -16.261 9.210 -1.098 1.00 47.38 31 SER C O 1
ATOM 1729 N N . GLU C 2 32 ? -14.901 9.337 -2.909 1.00 49.44 32 GLU C N 1
ATOM 1730 C CA . GLU C 2 32 ? -15.043 7.931 -3.243 1.00 49.68 32 GLU C CA 1
ATOM 1731 C C . GLU C 2 32 ? -14.323 7.070 -2.209 1.00 47.83 32 GLU C C 1
ATOM 1732 O O . GLU C 2 32 ? -14.786 5.993 -1.849 1.00 45.87 32 GLU C O 1
ATOM 1738 N N . VAL C 2 33 ? -13.200 7.574 -1.708 1.00 47.53 33 VAL C N 1
ATOM 1739 C CA . VAL C 2 33 ? -12.415 6.856 -0.708 1.00 46.05 33 VAL C CA 1
ATOM 1740 C C . VAL C 2 33 ? -13.176 6.777 0.611 1.00 42.81 33 VAL C C 1
ATOM 1741 O O . VAL C 2 33 ? -13.368 5.687 1.160 1.00 39.80 33 VAL C O 1
ATOM 1745 N N . ILE C 2 34 ? -13.600 7.936 1.114 1.00 42.16 34 ILE C N 1
ATOM 1746 C CA . ILE C 2 34 ? -14.470 7.978 2.276 1.00 43.01 34 ILE C CA 1
ATOM 1747 C C . ILE C 2 34 ? -15.728 7.085 2.135 1.00 42.57 34 ILE C C 1
ATOM 1748 O O . ILE C 2 34 ? -16.136 6.421 3.094 1.00 40.84 34 ILE C O 1
ATOM 1753 N N . ARG C 2 35 ? -16.343 7.052 0.960 1.00 42.28 35 ARG C N 1
ATOM 1754 C CA . ARG C 2 35 ? -17.478 6.143 0.783 1.00 44.11 35 ARG C CA 1
ATOM 1755 C C . ARG C 2 35 ? -17.061 4.663 0.972 1.00 41.27 35 ARG C C 1
ATOM 1756 O O . ARG C 2 35 ? -17.738 3.914 1.671 1.00 42.52 35 ARG C O 1
ATOM 1764 N N . ALA C 2 36 ? -15.930 4.279 0.392 1.00 40.91 36 ALA C N 1
ATOM 1765 C CA . ALA C 2 36 ? -15.340 2.961 0.578 1.00 41.93 36 ALA C CA 1
ATOM 1766 C C . ALA C 2 36 ? -15.155 2.574 2.060 1.00 41.73 36 ALA C C 1
ATOM 1767 O O . ALA C 2 36 ? -15.627 1.516 2.502 1.00 42.27 36 ALA C O 1
ATOM 1769 N N . GLY C 2 37 ? -14.490 3.433 2.831 1.00 41.83 37 GLY C N 1
ATOM 1770 C CA . GLY C 2 37 ? -14.422 3.292 4.286 1.00 39.91 37 GLY C CA 1
ATOM 1771 C C . GLY C 2 37 ? -15.788 3.133 4.930 1.00 41.00 37 GLY C C 1
ATOM 1772 O O . GLY C 2 37 ? -16.018 2.178 5.675 1.00 40.62 37 GLY C O 1
ATOM 1773 N N . LEU C 2 38 ? -16.720 4.042 4.639 1.00 40.44 38 LEU C N 1
ATOM 1774 C CA . LEU C 2 38 ? -18.049 3.964 5.271 1.00 41.68 38 LEU C CA 1
ATOM 1775 C C . LEU C 2 38 ? -18.739 2.648 5.004 1.00 41.40 38 LEU C C 1
ATOM 1776 O O . LEU C 2 38 ? -19.422 2.117 5.879 1.00 39.71 38 LEU C O 1
ATOM 1781 N N . ARG C 2 39 ? -18.536 2.124 3.798 1.00 40.40 39 ARG C N 1
ATOM 1782 C CA . ARG C 2 39 ? -19.200 0.944 3.347 1.00 40.55 39 ARG C CA 1
ATOM 1783 C C . ARG C 2 39 ? -18.780 -0.218 4.188 1.00 40.69 39 ARG C C 1
ATOM 1784 O O . ARG C 2 39 ? -19.602 -1.045 4.596 1.00 41.74 39 ARG C O 1
ATOM 1792 N N . LEU C 2 40 ? -17.481 -0.269 4.443 1.00 40.77 40 LEU C N 1
ATOM 1793 C CA . LEU C 2 40 ? -16.881 -1.334 5.230 1.00 41.36 40 LEU C CA 1
ATOM 1794 C C . LEU C 2 40 ? -17.344 -1.196 6.669 1.00 41.03 40 LEU C C 1
ATOM 1795 O O . LEU C 2 40 ? -17.622 -2.183 7.332 1.00 41.32 40 LEU C O 1
ATOM 1800 N N . LEU C 2 41 ? -17.396 0.044 7.159 1.00 40.87 41 LEU C N 1
ATOM 1801 C CA . LEU C 2 41 ? -17.892 0.315 8.482 1.00 40.60 41 LEU C CA 1
ATOM 1802 C C . LEU C 2 41 ? -19.318 -0.197 8.610 1.00 41.80 41 LEU C C 1
ATOM 1803 O O . LEU C 2 41 ? -19.595 -1.016 9.488 1.00 41.31 41 LEU C O 1
ATOM 1808 N N . GLU C 2 42 ? -20.207 0.270 7.728 1.00 41.35 42 GLU C N 1
ATOM 1809 C CA . GLU C 2 42 ? -21.593 -0.213 7.700 1.00 41.85 42 GLU C CA 1
ATOM 1810 C C . GLU C 2 42 ? -21.723 -1.743 7.595 1.00 42.34 42 GLU C C 1
ATOM 1811 O O . GLU C 2 42 ? -22.536 -2.323 8.316 1.00 41.62 42 GLU C O 1
ATOM 1817 N N . GLU C 2 43 ? -20.933 -2.373 6.707 1.00 42.39 43 GLU C N 1
ATOM 1818 C CA . GLU C 2 43 ? -21.022 -3.822 6.484 1.00 42.64 43 GLU C CA 1
ATOM 1819 C C . GLU C 2 43 ? -20.662 -4.606 7.733 1.00 41.98 43 GLU C C 1
ATOM 1820 O O . GLU C 2 43 ? -21.287 -5.595 8.057 1.00 42.27 43 GLU C O 1
ATOM 1826 N N . ASN C 2 44 ? -19.640 -4.148 8.422 1.00 41.63 44 ASN C N 1
ATOM 1827 C CA . ASN C 2 44 ? -19.167 -4.799 9.615 1.00 44.31 44 ASN C CA 1
ATOM 1828 C C . ASN C 2 44 ? -20.131 -4.565 10.757 1.00 44.51 44 ASN C C 1
ATOM 1829 O O . ASN C 2 44 ? -20.508 -5.488 11.478 1.00 43.68 44 ASN C O 1
ATOM 1834 N N . GLU C 2 45 ? -20.543 -3.317 10.915 1.00 43.87 45 GLU C N 1
ATOM 1835 C CA . GLU C 2 45 ? -21.455 -2.995 11.965 1.00 42.79 45 GLU C CA 1
ATOM 1836 C C . GLU C 2 45 ? -22.647 -3.936 11.837 1.00 43.33 45 GLU C C 1
ATOM 1837 O O . GLU C 2 45 ? -23.152 -4.429 12.826 1.00 44.81 45 GLU C O 1
ATOM 1843 N N . ALA C 2 46 ? -23.052 -4.240 10.612 1.00 42.18 46 ALA C N 1
ATOM 1844 C CA . ALA C 2 46 ? -24.237 -5.079 10.376 1.00 41.71 46 ALA C CA 1
ATOM 1845 C C . ALA C 2 46 ? -23.976 -6.585 10.455 1.00 41.02 46 ALA C C 1
ATOM 1846 O O . ALA C 2 46 ? -24.850 -7.329 10.850 1.00 40.73 46 ALA C O 1
ATOM 1848 N N . LYS C 2 47 ? -22.794 -7.037 10.079 1.00 40.62 47 LYS C N 1
ATOM 1849 C CA . LYS C 2 47 ? -22.433 -8.418 10.313 1.00 42.02 47 LYS C CA 1
ATOM 1850 C C . LYS C 2 47 ? -22.408 -8.688 11.804 1.00 41.70 47 LYS C C 1
ATOM 1851 O O . LYS C 2 47 ? -22.848 -9.729 12.275 1.00 40.29 47 LYS C O 1
ATOM 1857 N N . LEU C 2 48 ? -21.917 -7.702 12.542 1.00 43.42 48 LEU C N 1
ATOM 1858 C CA . LEU C 2 48 ? -21.716 -7.790 13.973 1.00 43.45 48 LEU C CA 1
ATOM 1859 C C . LEU C 2 48 ? -23.004 -7.923 14.784 1.00 41.15 48 LEU C C 1
ATOM 1860 O O . LEU C 2 48 ? -23.061 -8.679 15.750 1.00 40.30 48 LEU C O 1
ATOM 1865 N N . ALA C 2 49 ? -24.019 -7.158 14.421 1.00 39.56 49 ALA C N 1
ATOM 1866 C CA . ALA C 2 49 ? -25.338 -7.303 15.035 1.00 38.96 49 ALA C CA 1
ATOM 1867 C C . ALA C 2 49 ? -25.900 -8.687 14.651 1.00 40.30 49 ALA C C 1
ATOM 1868 O O . ALA C 2 49 ? -26.381 -9.461 15.502 1.00 39.00 49 ALA C O 1
ATOM 1870 N N . ALA C 2 50 ? -25.813 -9.007 13.367 1.00 40.18 50 ALA C N 1
ATOM 1871 C CA . ALA C 2 50 ? -26.292 -10.278 12.890 1.00 38.71 50 ALA C CA 1
ATOM 1872 C C . ALA C 2 50 ? -25.681 -11.447 13.700 1.00 40.59 50 ALA C C 1
ATOM 1873 O O . ALA C 2 50 ? -26.387 -12.416 14.012 1.00 39.88 50 ALA C O 1
ATOM 1875 N N . LEU C 2 51 ? -24.395 -11.320 14.062 1.00 38.88 51 LEU C N 1
ATOM 1876 C CA . LEU C 2 51 ? -23.658 -12.374 14.742 1.00 39.44 51 LEU C CA 1
ATOM 1877 C C . LEU C 2 51 ? -24.165 -12.578 16.174 1.00 41.12 51 LEU C C 1
ATOM 1878 O O . LEU C 2 51 ? -24.432 -13.715 16.591 1.00 40.99 51 LEU C O 1
ATOM 1883 N N . ARG C 2 52 ? -24.339 -11.483 16.904 1.00 40.50 52 ARG C N 1
ATOM 1884 C CA . ARG C 2 52 ? -24.786 -11.548 18.271 1.00 39.91 52 ARG C CA 1
ATOM 1885 C C . ARG C 2 52 ? -26.209 -12.073 18.365 1.00 42.10 52 ARG C C 1
ATOM 1886 O O . ARG C 2 52 ? -26.530 -12.929 19.229 1.00 42.02 52 ARG C O 1
ATOM 1894 N N . ALA C 2 53 ? -27.075 -11.590 17.480 1.00 39.33 53 ALA C N 1
ATOM 1895 C CA . ALA C 2 53 ? -28.429 -12.137 17.442 1.00 41.99 53 ALA C CA 1
ATOM 1896 C C . ALA C 2 53 ? -28.358 -13.655 17.188 1.00 42.63 53 ALA C C 1
ATOM 1897 O O . ALA C 2 53 ? -29.114 -14.421 17.793 1.00 43.07 53 ALA C O 1
ATOM 1899 N N . ALA C 2 54 ? -27.418 -14.075 16.337 1.00 40.91 54 ALA C N 1
ATOM 1900 C CA . ALA C 2 54 ? -27.353 -15.469 15.892 1.00 41.22 54 ALA C CA 1
ATOM 1901 C C . ALA C 2 54 ? -26.972 -16.359 17.054 1.00 42.08 54 ALA C C 1
ATOM 1902 O O . ALA C 2 54 ? -27.464 -17.457 17.181 1.00 41.64 54 ALA C O 1
ATOM 1904 N N . LEU C 2 55 ? -26.066 -15.852 17.883 1.00 43.40 55 LEU C N 1
ATOM 1905 C CA . LEU C 2 55 ? -25.592 -16.489 19.103 1.00 42.91 55 LEU C CA 1
ATOM 1906 C C . LEU C 2 55 ? -26.660 -16.511 20.198 1.00 45.69 55 LEU C C 1
ATOM 1907 O O . LEU C 2 55 ? -26.750 -17.492 20.939 1.00 46.50 55 LEU C O 1
ATOM 1912 N N . ILE C 2 56 ? -27.458 -15.440 20.327 1.00 44.80 56 ILE C N 1
ATOM 1913 C CA . ILE C 2 56 ? -28.550 -15.426 21.310 1.00 42.13 56 ILE C CA 1
ATOM 1914 C C . ILE C 2 56 ? -29.568 -16.517 20.996 1.00 43.70 56 ILE C C 1
ATOM 1915 O O . ILE C 2 56 ? -29.948 -17.330 21.851 1.00 46.22 56 ILE C O 1
ATOM 1920 N N . GLU C 2 57 ? -29.999 -16.537 19.749 1.00 43.81 57 GLU C N 1
ATOM 1921 C CA . GLU C 2 57 ? -30.855 -17.570 19.209 1.00 42.98 57 GLU C CA 1
ATOM 1922 C C . GLU C 2 57 ? -30.327 -18.946 19.540 1.00 44.66 57 GLU C C 1
ATOM 1923 O O . GLU C 2 57 ? -31.077 -19.804 19.979 1.00 44.00 57 GLU C O 1
ATOM 1929 N N . GLY C 2 58 ? -29.029 -19.157 19.336 1.00 43.78 58 GLY C N 1
ATOM 1930 C CA . GLY C 2 58 ? -28.401 -20.404 19.736 1.00 43.30 58 GLY C CA 1
ATOM 1931 C C . GLY C 2 58 ? -28.549 -20.701 21.223 1.00 45.30 58 GLY C C 1
ATOM 1932 O O . GLY C 2 58 ? -28.822 -21.851 21.617 1.00 45.03 58 GLY C O 1
ATOM 1933 N N . GLU C 2 59 ? -28.375 -19.675 22.057 1.00 46.07 59 GLU C N 1
ATOM 1934 C CA . GLU C 2 59 ? -28.558 -19.840 23.503 1.00 46.03 59 GLU C CA 1
ATOM 1935 C C . GLU C 2 59 ? -29.999 -20.191 23.852 1.00 46.61 59 GLU C C 1
ATOM 1936 O O . GLU C 2 59 ? -30.238 -21.012 24.736 1.00 46.51 59 GLU C O 1
ATOM 1942 N N . GLU C 2 60 ? -30.954 -19.563 23.169 1.00 45.31 60 GLU C N 1
ATOM 1943 C CA . GLU C 2 60 ? -32.384 -19.738 23.513 1.00 46.73 60 GLU C CA 1
ATOM 1944 C C . GLU C 2 60 ? -32.997 -21.008 22.914 1.00 45.06 60 GLU C C 1
ATOM 1945 O O . GLU C 2 60 ? -34.049 -21.484 23.357 1.00 44.03 60 GLU C O 1
ATOM 1951 N N . SER C 2 61 ? -32.306 -21.566 21.926 1.00 45.33 61 SER C N 1
ATOM 1952 C CA . SER C 2 61 ? -32.715 -22.799 21.283 1.00 45.55 61 SER C CA 1
ATOM 1953 C C . SER C 2 61 ? -32.778 -23.992 22.247 1.00 46.54 61 SER C C 1
ATOM 1954 O O . SER C 2 61 ? -33.354 -25.015 21.907 1.00 46.17 61 SER C O 1
ATOM 1957 N N . GLY C 2 62 ? -32.204 -23.880 23.443 1.00 44.98 62 GLY C N 1
ATOM 1958 C CA . GLY C 2 62 ? -32.159 -25.033 24.343 1.00 47.35 62 GLY C CA 1
ATOM 1959 C C . GLY C 2 62 ? -31.096 -26.030 23.906 1.00 52.02 62 GLY C C 1
ATOM 1960 O O . GLY C 2 62 ? -30.412 -25.817 22.899 1.00 51.44 62 GLY C O 1
ATOM 1961 N N . PHE C 2 63 ? -30.936 -27.130 24.642 1.00 52.78 63 PHE C N 1
ATOM 1962 C CA . PHE C 2 63 ? -29.797 -27.998 24.368 1.00 51.93 63 PHE C CA 1
ATOM 1963 C C . PHE C 2 63 ? -30.097 -29.453 24.136 1.00 53.92 63 PHE C C 1
ATOM 1964 O O . PHE C 2 63 ? -31.054 -29.979 24.681 1.00 53.88 63 PHE C O 1
ATOM 1972 N N . ILE C 2 64 ? -29.262 -30.098 23.318 1.00 54.56 64 ILE C N 1
ATOM 1973 C CA . ILE C 2 64 ? -29.198 -31.565 23.255 1.00 54.34 64 ILE C CA 1
ATOM 1974 C C . ILE C 2 64 ? -27.954 -31.989 24.020 1.00 55.33 64 ILE C C 1
ATOM 1975 O O . ILE C 2 64 ? -26.899 -31.388 23.893 1.00 56.53 64 ILE C O 1
ATOM 1980 N N . GLU C 2 65 ? -28.073 -33.014 24.848 1.00 59.98 65 GLU C N 1
ATOM 1981 C CA . GLU C 2 65 ? -27.014 -33.285 25.811 1.00 58.27 65 GLU C CA 1
ATOM 1982 C C . GLU C 2 65 ? -26.117 -34.473 25.467 1.00 57.68 65 GLU C C 1
ATOM 1983 O O . GLU C 2 65 ? -24.996 -34.608 25.993 1.00 59.65 65 GLU C O 1
ATOM 1989 N N . ASP C 2 66 ? -26.593 -35.311 24.557 1.00 56.75 66 ASP C N 1
ATOM 1990 C CA . ASP C 2 66 ? -25.990 -36.620 24.340 1.00 57.23 66 ASP C CA 1
ATOM 1991 C C . ASP C 2 66 ? -25.657 -36.853 22.869 1.00 57.56 66 ASP C C 1
ATOM 1992 O O . ASP C 2 66 ? -25.663 -38.000 22.405 1.00 58.33 66 ASP C O 1
ATOM 1997 N N . PHE C 2 67 ? -25.366 -35.782 22.139 1.00 54.22 67 PHE C N 1
ATOM 1998 C CA . PHE C 2 67 ? -25.301 -35.875 20.688 1.00 53.31 67 PHE C CA 1
ATOM 1999 C C . PHE C 2 67 ? -24.480 -37.039 20.098 1.00 53.76 67 PHE C C 1
ATOM 2000 O O . PHE C 2 67 ? -23.275 -37.185 20.353 1.00 55.08 67 PHE C O 1
ATOM 2008 N N . ASP C 2 68 ? -25.156 -37.838 19.283 1.00 51.82 68 ASP C N 1
ATOM 2009 C CA . ASP C 2 68 ? -24.519 -38.937 18.592 1.00 52.22 68 ASP C CA 1
ATOM 2010 C C . ASP C 2 68 ? -24.230 -38.506 17.170 1.00 53.24 68 ASP C C 1
ATOM 2011 O O . ASP C 2 68 ? -25.087 -38.579 16.273 1.00 52.64 68 ASP C O 1
ATOM 2016 N N . PHE C 2 69 ? -23.008 -38.024 16.990 1.00 53.35 69 PHE C N 1
ATOM 2017 C CA . PHE C 2 69 ? -22.545 -37.514 15.721 1.00 51.73 69 PHE C CA 1
ATOM 2018 C C . PHE C 2 69 ? -22.364 -38.628 14.708 1.00 52.55 69 PHE C C 1
ATOM 2019 O O . PHE C 2 69 ? -22.590 -38.430 13.523 1.00 53.29 69 PHE C O 1
ATOM 2027 N N . ASP C 2 70 ? -21.947 -39.798 15.169 1.00 52.80 70 ASP C N 1
ATOM 2028 C CA . ASP C 2 70 ? -21.831 -40.919 14.277 1.00 53.37 70 ASP C CA 1
ATOM 2029 C C . ASP C 2 70 ? -23.231 -41.214 13.688 1.00 58.37 70 ASP C C 1
ATOM 2030 O O . ASP C 2 70 ? -23.356 -41.478 12.487 1.00 58.65 70 ASP C O 1
ATOM 2035 N N . ALA C 2 71 ? -24.282 -41.105 14.507 1.00 55.40 71 ALA C N 1
ATOM 2036 C CA . ALA C 2 71 ? -25.635 -41.396 14.037 1.00 57.29 71 ALA C CA 1
ATOM 2037 C C . ALA C 2 71 ? -26.270 -40.259 13.206 1.00 55.95 71 ALA C C 1
ATOM 2038 O O . ALA C 2 71 ? -27.048 -40.516 12.275 1.00 54.08 71 ALA C O 1
ATOM 2040 N N . PHE C 2 72 ? -25.952 -39.013 13.535 1.00 54.17 72 PHE C N 1
ATOM 2041 C CA . PHE C 2 72 ? -26.360 -37.909 12.678 1.00 53.04 72 PHE C CA 1
ATOM 2042 C C . PHE C 2 72 ? -25.854 -38.151 11.267 1.00 55.24 72 PHE C C 1
ATOM 2043 O O . PHE C 2 72 ? -26.601 -38.037 10.310 1.00 54.96 72 PHE C O 1
ATOM 2051 N N . ILE C 2 73 ? -24.584 -38.521 11.146 1.00 55.06 73 ILE C N 1
ATOM 2052 C CA . ILE C 2 73 ? -24.016 -38.832 9.842 1.00 54.98 73 ILE C CA 1
ATOM 2053 C C . ILE C 2 73 ? -24.698 -40.031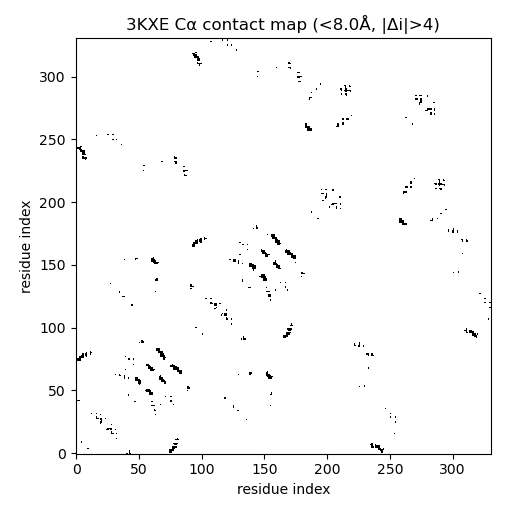 9.181 1.00 56.46 73 ILE C C 1
ATOM 2054 O O . ILE C 2 73 ? -25.071 -39.945 8.013 1.00 56.79 73 ILE C O 1
ATOM 2059 N N . GLU C 2 74 ? -24.879 -41.128 9.919 1.00 58.19 74 GLU C N 1
ATOM 2060 C CA . GLU C 2 74 ? -25.651 -42.267 9.432 1.00 60.70 74 GLU C CA 1
ATOM 2061 C C . GLU C 2 74 ? -26.972 -41.822 8.846 1.00 62.17 74 GLU C C 1
ATOM 2062 O O . GLU C 2 74 ? -27.214 -42.002 7.652 1.00 62.47 74 GLU C O 1
ATOM 2068 N N . GLU C 2 75 ? -27.825 -41.253 9.697 1.00 59.21 75 GLU C N 1
ATOM 2069 C CA . GLU C 2 75 ? -29.171 -40.859 9.302 1.00 61.32 75 GLU C CA 1
ATOM 2070 C C . GLU C 2 75 ? -29.131 -39.917 8.108 1.00 61.70 75 GLU C C 1
ATOM 2071 O O . GLU C 2 75 ? -29.916 -40.089 7.182 1.00 62.86 75 GLU C O 1
ATOM 2077 N N . ARG C 2 76 ? -28.223 -38.943 8.098 1.00 57.76 76 ARG C N 1
ATOM 2078 C CA . ARG C 2 76 ? -28.212 -37.981 6.988 1.00 58.31 76 ARG C CA 1
ATOM 2079 C C . ARG C 2 76 ? -27.808 -38.657 5.684 1.00 61.16 76 ARG C C 1
ATOM 2080 O O . ARG C 2 76 ? -28.339 -38.318 4.623 1.00 63.10 76 ARG C O 1
ATOM 2088 N N . SER C 2 77 ? -26.873 -39.607 5.773 1.00 59.29 77 SER C N 1
ATOM 2089 C CA . SER C 2 77 ? -26.456 -40.432 4.629 1.00 59.90 77 SER C CA 1
ATOM 2090 C C . SER C 2 77 ? -27.559 -41.359 4.108 1.00 64.84 77 SER C C 1
ATOM 2091 O O . SER C 2 77 ? -27.645 -41.585 2.898 1.00 66.14 77 SER C O 1
ATOM 2094 N N . ARG C 2 78 ? -28.376 -41.896 5.022 1.00 65.36 78 ARG C N 1
ATOM 2095 C CA . ARG C 2 78 ? -29.538 -42.753 4.684 1.00 66.36 78 ARG C CA 1
ATOM 2096 C C . ARG C 2 78 ? -30.579 -41.987 3.860 1.00 67.58 78 ARG C C 1
ATOM 2097 O O . ARG C 2 78 ? -31.280 -42.585 3.037 1.00 67.14 78 ARG C O 1
ATOM 2105 N N . ALA C 2 79 ? -30.676 -40.676 4.119 1.00 66.71 79 ALA C N 1
ATOM 2106 C CA . ALA C 2 79 ? -31.589 -39.770 3.429 1.00 65.96 79 ALA C CA 1
ATOM 2107 C C . ALA C 2 79 ? -30.968 -39.259 2.129 1.00 67.67 79 ALA C C 1
ATOM 2108 O O . ALA C 2 79 ? -31.424 -39.594 1.035 1.00 67.51 79 ALA C O 1
ATOM 2110 N N . ASN D 2 5 ? -9.831 20.044 6.985 1.00 64.84 5 ASN D N 1
ATOM 2111 C CA . ASN D 2 5 ? -11.028 20.924 6.882 1.00 68.92 5 ASN D CA 1
ATOM 2112 C C . ASN D 2 5 ? -11.784 20.699 5.564 1.00 68.04 5 ASN D C 1
ATOM 2113 O O . ASN D 2 5 ? -12.483 21.588 5.074 1.00 68.51 5 ASN D O 1
ATOM 2118 N N . THR D 2 6 ? -11.663 19.468 5.056 1.00 66.88 6 THR D N 1
ATOM 2119 C CA . THR D 2 6 ? -12.084 19.021 3.717 1.00 65.98 6 THR D CA 1
ATOM 2120 C C . THR D 2 6 ? -13.598 18.997 3.447 1.00 67.09 6 THR D C 1
ATOM 2121 O O . THR D 2 6 ? -14.396 19.453 4.269 1.00 67.05 6 THR D O 1
ATOM 2125 N N . SER D 2 7 ? -13.977 18.457 2.288 1.00 66.32 7 SER D N 1
ATOM 2126 C CA . SER D 2 7 ? -15.295 18.706 1.682 1.00 68.17 7 SER D CA 1
ATOM 2127 C C . SER D 2 7 ? -15.642 17.628 0.657 1.00 66.81 7 SER D C 1
ATOM 2128 O O . SER D 2 7 ? -14.872 17.360 -0.268 1.00 64.71 7 SER D O 1
ATOM 2131 N N . VAL D 2 8 ? -16.816 17.026 0.816 1.00 63.78 8 VAL D N 1
ATOM 2132 C CA . VAL D 2 8 ? -17.114 15.759 0.155 1.00 63.01 8 VAL D CA 1
ATOM 2133 C C . VAL D 2 8 ? -18.609 15.536 -0.087 1.00 64.91 8 VAL D C 1
ATOM 2134 O O . VAL D 2 8 ? -19.464 16.150 0.572 1.00 66.20 8 VAL D O 1
ATOM 2138 N N . VAL D 2 9 ? -18.922 14.659 -1.038 1.00 62.09 9 VAL D N 1
ATOM 2139 C CA . VAL D 2 9 ? -20.309 14.247 -1.250 1.00 61.69 9 VAL D CA 1
ATOM 2140 C C . VAL D 2 9 ? -20.496 12.751 -0.983 1.00 59.16 9 VAL D C 1
ATOM 2141 O O . VAL D 2 9 ? -19.844 11.903 -1.593 1.00 58.15 9 VAL D O 1
ATOM 2145 N N . LEU D 2 10 ? -21.368 12.459 -0.024 1.00 58.82 10 LEU D N 1
ATOM 2146 C CA . LEU D 2 10 ? -21.753 11.099 0.335 1.00 58.03 10 LEU D CA 1
ATOM 2147 C C . LEU D 2 10 ? -23.032 10.666 -0.388 1.00 58.30 10 LEU D C 1
ATOM 2148 O O . LEU D 2 10 ? -23.726 11.476 -1.033 1.00 59.30 10 LEU D O 1
ATOM 2153 N N . GLY D 2 11 ? -23.395 9.395 -0.247 1.00 57.33 11 GLY D N 1
ATOM 2154 C CA . GLY D 2 11 ? -24.779 9.025 -0.603 1.00 56.32 11 GLY D CA 1
ATOM 2155 C C . GLY D 2 11 ? -25.785 9.773 0.275 1.00 54.53 11 GLY D C 1
ATOM 2156 O O . GLY D 2 11 ? -25.414 10.342 1.298 1.00 56.63 11 GLY D O 1
ATOM 2157 N N . ASP D 2 12 ? -27.051 9.779 -0.130 1.00 55.00 12 ASP D N 1
ATOM 2158 C CA . ASP D 2 12 ? -28.161 10.030 0.796 1.00 56.00 12 ASP D CA 1
ATOM 2159 C C . ASP D 2 12 ? -28.034 8.930 1.847 1.00 53.64 12 ASP D C 1
ATOM 2160 O O . ASP D 2 12 ? -28.251 9.143 3.042 1.00 51.93 12 ASP D O 1
ATOM 2165 N N . HIS D 2 13 ? -27.661 7.747 1.353 1.00 53.27 13 HIS D N 1
ATOM 2166 C CA . HIS D 2 13 ? -27.520 6.542 2.152 1.00 50.53 13 HIS D CA 1
ATOM 2167 C C . HIS D 2 13 ? -26.469 6.641 3.257 1.00 49.13 13 HIS D C 1
ATOM 2168 O O . HIS D 2 13 ? -26.766 6.333 4.421 1.00 47.31 13 HIS D O 1
ATOM 2175 N N . PHE D 2 14 ? -25.249 7.034 2.883 1.00 47.89 14 PHE D N 1
ATOM 2176 C CA . PHE D 2 14 ? -24.166 7.192 3.856 1.00 49.04 14 PHE D CA 1
ATOM 2177 C C . PHE D 2 14 ? -24.357 8.431 4.707 1.00 49.85 14 PHE D C 1
ATOM 2178 O O . PHE D 2 14 ? -23.850 8.498 5.823 1.00 49.55 14 PHE D O 1
ATOM 2186 N N . GLN D 2 15 ? -25.079 9.408 4.185 1.00 49.50 15 GLN D N 1
ATOM 2187 C CA . GLN D 2 15 ? -25.385 10.581 4.958 1.00 51.40 15 GLN D CA 1
ATOM 2188 C C . GLN D 2 15 ? -26.268 10.149 6.125 1.00 51.56 15 GLN D C 1
ATOM 2189 O O . GLN D 2 15 ? -26.168 10.683 7.229 1.00 51.66 15 GLN D O 1
ATOM 2195 N N . ALA D 2 16 ? -27.131 9.168 5.876 1.00 49.39 16 ALA D N 1
ATOM 2196 C CA . ALA D 2 16 ? -28.131 8.768 6.872 1.00 50.72 16 ALA D CA 1
ATOM 2197 C C . ALA D 2 16 ? -27.512 7.784 7.855 1.00 49.14 16 ALA D C 1
ATOM 2198 O O . ALA D 2 16 ? -27.825 7.781 9.050 1.00 47.85 16 ALA D O 1
ATOM 2200 N N . PHE D 2 17 ? -26.617 6.965 7.339 1.00 48.37 17 PHE D N 1
ATOM 2201 C CA . PHE D 2 17 ? -25.887 6.044 8.169 1.00 48.30 17 PHE D CA 1
ATOM 2202 C C . PHE D 2 17 ? -25.046 6.862 9.160 1.00 47.50 17 PHE D C 1
ATOM 2203 O O . PHE D 2 17 ? -25.113 6.654 10.371 1.00 47.14 17 PHE D O 1
ATOM 2211 N N . ILE D 2 18 ? -24.294 7.824 8.655 1.00 45.91 18 ILE D N 1
ATOM 2212 C CA . ILE D 2 18 ? -23.587 8.731 9.528 1.00 47.78 18 ILE D CA 1
ATOM 2213 C C . ILE D 2 18 ? -24.545 9.341 10.573 1.00 49.16 18 ILE D C 1
ATOM 2214 O O . ILE D 2 18 ? -24.239 9.338 11.780 1.00 48.53 18 ILE D O 1
ATOM 2219 N N . ASP D 2 19 ? -25.689 9.862 10.109 1.00 48.40 19 ASP D N 1
ATOM 2220 C CA . ASP D 2 19 ? -26.701 10.445 10.991 1.00 48.73 19 ASP D CA 1
ATOM 2221 C C . ASP D 2 19 ? -27.119 9.501 12.109 1.00 47.27 19 ASP D C 1
ATOM 2222 O O . ASP D 2 19 ? -27.167 9.890 13.249 1.00 48.06 19 ASP D O 1
ATOM 2227 N N . SER D 2 20 ? -27.412 8.258 11.773 1.00 46.32 20 SER D N 1
ATOM 2228 C CA . SER D 2 20 ? -27.880 7.296 12.743 1.00 46.26 20 SER D CA 1
ATOM 2229 C C . SER D 2 20 ? -26.775 6.871 13.676 1.00 48.52 20 SER D C 1
ATOM 2230 O O . SER D 2 20 ? -26.995 6.683 14.860 1.00 48.57 20 SER D O 1
ATOM 2233 N N . GLN D 2 21 ? -25.582 6.685 13.128 1.00 48.73 21 GLN D N 1
ATOM 2234 C CA . GLN D 2 21 ? -24.450 6.301 13.933 1.00 49.17 21 GLN D CA 1
ATOM 2235 C C . GLN D 2 21 ? -24.182 7.392 14.977 1.00 50.23 21 GLN D C 1
ATOM 2236 O O . GLN D 2 21 ? -24.011 7.110 16.174 1.00 48.77 21 GLN D O 1
ATOM 2242 N N . VAL D 2 22 ? -24.180 8.640 14.519 1.00 49.03 22 VAL D N 1
ATOM 2243 C CA . VAL D 2 22 ? -23.949 9.780 15.403 1.00 51.87 22 VAL D CA 1
ATOM 2244 C C . VAL D 2 22 ? -25.044 9.919 16.454 1.00 49.65 22 VAL D C 1
ATOM 2245 O O . VAL D 2 22 ? -24.772 10.289 17.587 1.00 49.32 22 VAL D O 1
ATOM 2249 N N . ALA D 2 23 ? -26.278 9.608 16.067 1.00 51.50 23 ALA D N 1
ATOM 2250 C CA . ALA D 2 23 ? -27.426 9.692 16.981 1.00 51.56 23 ALA D CA 1
ATOM 2251 C C . ALA D 2 23 ? -27.694 8.409 17.789 1.00 51.92 23 ALA D C 1
ATOM 2252 O O . ALA D 2 23 ? -28.572 8.400 18.630 1.00 55.56 23 ALA D O 1
ATOM 2254 N N . ASP D 2 24 ? -26.940 7.337 17.547 1.00 51.63 24 ASP D N 1
ATOM 2255 C CA . ASP D 2 24 ? -26.785 6.280 18.543 1.00 51.39 24 ASP D CA 1
ATOM 2256 C C . ASP D 2 24 ? -25.761 6.869 19.487 1.00 54.61 24 ASP D C 1
ATOM 2257 O O . ASP D 2 24 ? -25.381 8.026 19.330 1.00 53.96 24 ASP D O 1
ATOM 2262 N N . GLY D 2 25 ? -25.260 6.084 20.435 1.00 55.58 25 GLY D N 1
ATOM 2263 C CA . GLY D 2 25 ? -24.181 6.590 21.300 1.00 56.22 25 GLY D CA 1
ATOM 2264 C C . GLY D 2 25 ? -22.797 6.571 20.654 1.00 57.93 25 GLY D C 1
ATOM 2265 O O . GLY D 2 25 ? -21.775 6.835 21.314 1.00 58.87 25 GLY D O 1
ATOM 2266 N N . ARG D 2 26 ? -22.760 6.269 19.355 1.00 56.61 26 ARG D N 1
ATOM 2267 C CA . ARG D 2 26 ? -21.562 5.712 18.725 1.00 55.69 26 ARG D CA 1
ATOM 2268 C C . ARG D 2 26 ? -20.381 6.660 18.452 1.00 55.81 26 ARG D C 1
ATOM 2269 O O . ARG D 2 26 ? -19.236 6.317 18.774 1.00 55.84 26 ARG D O 1
ATOM 2277 N N . TYR D 2 27 ? -20.637 7.824 17.856 1.00 52.41 27 TYR D N 1
ATOM 2278 C CA . TYR D 2 27 ? -19.567 8.780 17.609 1.00 51.86 27 TYR D CA 1
ATOM 2279 C C . TYR D 2 27 ? -20.083 10.130 17.962 1.00 52.41 27 TYR D C 1
ATOM 2280 O O . TYR D 2 27 ? -21.270 10.278 18.159 1.00 53.36 27 TYR D O 1
ATOM 2289 N N . GLY D 2 28 ? -19.198 11.114 18.043 1.00 51.31 28 GLY D N 1
ATOM 2290 C CA . GLY D 2 28 ? -19.576 12.473 18.421 1.00 51.29 28 GLY D CA 1
ATOM 2291 C C . GLY D 2 28 ? -19.923 13.362 17.244 1.00 51.69 28 GLY D C 1
ATOM 2292 O O . GLY D 2 28 ? -20.523 14.427 17.419 1.00 53.25 28 GLY D O 1
ATOM 2293 N N . SER D 2 29 ? -19.554 12.934 16.042 1.00 50.50 29 SER D N 1
ATOM 2294 C CA . SER D 2 29 ? -19.850 13.702 14.830 1.00 50.26 29 SER D CA 1
ATOM 2295 C C . SER D 2 29 ? -19.634 12.887 13.560 1.00 48.47 29 SER D C 1
ATOM 2296 O O . SER D 2 29 ? -19.166 11.746 13.614 1.00 47.95 29 SER D O 1
ATOM 2299 N N . ALA D 2 30 ? -19.988 13.484 12.424 1.00 48.20 30 ALA D N 1
ATOM 2300 C CA . ALA D 2 30 ? -19.726 12.906 11.110 1.00 48.63 30 ALA D CA 1
ATOM 2301 C C . ALA D 2 30 ? -18.229 12.668 10.841 1.00 48.60 30 ALA D C 1
ATOM 2302 O O . ALA D 2 30 ? -17.854 11.658 10.249 1.00 48.06 30 ALA D O 1
ATOM 2304 N N . SER D 2 31 ? -17.373 13.586 11.268 1.00 49.42 31 SER D N 1
ATOM 2305 C CA . SER D 2 31 ? -15.961 13.443 11.035 1.00 47.44 31 SER D CA 1
ATOM 2306 C C . SER D 2 31 ? -15.462 12.180 11.716 1.00 46.31 31 SER D C 1
ATOM 2307 O O . SER D 2 31 ? -14.711 11.427 11.121 1.00 44.84 31 SER D O 1
ATOM 2310 N N . GLU D 2 32 ? -15.894 11.916 12.944 1.00 46.21 32 GLU D N 1
ATOM 2311 C CA . GLU D 2 32 ? -15.406 10.738 13.657 1.00 46.34 32 GLU D CA 1
ATOM 2312 C C . GLU D 2 32 ? -15.796 9.430 12.993 1.00 44.56 32 GLU D C 1
ATOM 2313 O O . GLU D 2 32 ? -15.044 8.450 13.054 1.00 44.40 32 GLU D O 1
ATOM 2319 N N . VAL D 2 33 ? -16.977 9.419 12.392 1.00 43.91 33 VAL D N 1
ATOM 2320 C CA . VAL D 2 33 ? -17.447 8.268 11.631 1.00 45.39 33 VAL D CA 1
ATOM 2321 C C . VAL D 2 33 ? -16.591 8.073 10.387 1.00 41.55 33 VAL D C 1
ATOM 2322 O O . VAL D 2 33 ? -16.045 6.990 10.164 1.00 40.24 33 VAL D O 1
ATOM 2326 N N . ILE D 2 34 ? -16.471 9.132 9.596 1.00 39.81 34 ILE D N 1
ATOM 2327 C CA . ILE D 2 34 ? -15.676 9.113 8.389 1.00 41.43 34 ILE D CA 1
ATOM 2328 C C . ILE D 2 34 ? -14.285 8.506 8.626 1.00 40.58 34 ILE D C 1
ATOM 2329 O O . ILE D 2 34 ? -13.806 7.683 7.830 1.00 37.92 34 ILE D O 1
ATOM 2334 N N . ARG D 2 35 ? -13.678 8.896 9.745 1.00 41.33 35 ARG D N 1
ATOM 2335 C CA . ARG D 2 35 ? -12.315 8.459 10.113 1.00 41.72 35 ARG D CA 1
ATOM 2336 C C . ARG D 2 35 ? -12.315 6.988 10.543 1.00 40.67 35 ARG D C 1
ATOM 2337 O O . ARG D 2 35 ? -11.387 6.233 10.217 1.00 40.23 35 ARG D O 1
ATOM 2345 N N . ALA D 2 36 ? -13.381 6.576 11.224 1.00 38.92 36 ALA D N 1
ATOM 2346 C CA . ALA D 2 36 ? -13.512 5.192 11.652 1.00 39.16 36 ALA D CA 1
ATOM 2347 C C . ALA D 2 36 ? -13.468 4.313 10.413 1.00 39.79 36 ALA D C 1
ATOM 2348 O O . ALA D 2 36 ? -12.650 3.401 10.335 1.00 39.23 36 ALA D O 1
ATOM 2350 N N . GLY D 2 37 ? -14.313 4.625 9.428 1.00 39.17 37 GLY D N 1
ATOM 2351 C CA . GLY D 2 37 ? -14.279 3.966 8.125 1.00 40.18 37 GLY D CA 1
ATOM 2352 C C . GLY D 2 37 ? -12.917 4.044 7.439 1.00 39.17 37 GLY D C 1
ATOM 2353 O O . GLY D 2 37 ? -12.432 3.044 6.882 1.00 39.14 37 GLY D O 1
ATOM 2354 N N . LEU D 2 38 ? -12.292 5.220 7.479 1.00 39.76 38 LEU D N 1
ATOM 2355 C CA . LEU D 2 38 ? -10.942 5.383 6.927 1.00 39.85 38 LEU D CA 1
ATOM 2356 C C . LEU D 2 38 ? -9.935 4.486 7.610 1.00 39.97 38 LEU D C 1
ATOM 2357 O O . LEU D 2 38 ? -9.151 3.836 6.955 1.00 40.29 38 LEU D O 1
ATOM 2362 N N . ARG D 2 39 ? -9.971 4.447 8.933 1.00 40.37 39 ARG D N 1
ATOM 2363 C CA . ARG D 2 39 ? -9.157 3.517 9.718 1.00 41.77 39 ARG D CA 1
ATOM 2364 C C . ARG D 2 39 ? -9.364 2.063 9.243 1.00 42.16 39 ARG D C 1
ATOM 2365 O O . ARG D 2 39 ? -8.389 1.325 9.040 1.00 42.17 39 ARG D O 1
ATOM 2373 N N . LEU D 2 40 ? -10.622 1.667 9.027 1.00 41.14 40 LEU D N 1
ATOM 2374 C CA . LEU D 2 40 ? -10.918 0.333 8.540 1.00 40.48 40 LEU D CA 1
ATOM 2375 C C . LEU D 2 40 ? -10.336 0.062 7.174 1.00 38.92 40 LEU D C 1
ATOM 2376 O O . LEU D 2 40 ? -9.706 -0.958 6.964 1.00 39.85 40 LEU D O 1
ATOM 2381 N N . LEU D 2 41 ? -10.554 0.993 6.252 1.00 39.38 41 LEU D N 1
ATOM 2382 C CA . LEU D 2 41 ? -10.051 0.897 4.889 1.00 40.01 41 LEU D CA 1
ATOM 2383 C C . LEU D 2 41 ? -8.523 0.811 4.866 1.00 41.04 41 LEU D C 1
ATOM 2384 O O . LEU D 2 41 ? -7.962 -0.044 4.175 1.00 43.03 41 LEU D O 1
ATOM 2389 N N . GLU D 2 42 ? -7.845 1.664 5.625 1.00 40.96 42 GLU D N 1
ATOM 2390 C CA . GLU D 2 42 ? -6.377 1.615 5.700 1.00 42.06 42 GLU D CA 1
ATOM 2391 C C . GLU D 2 42 ? -5.900 0.263 6.232 1.00 40.40 42 GLU D C 1
ATOM 2392 O O . GLU D 2 42 ? -5.044 -0.389 5.634 1.00 39.35 42 GLU D O 1
ATOM 2398 N N . GLU D 2 43 ? -6.474 -0.148 7.355 1.00 39.98 43 GLU D N 1
ATOM 2399 C CA . GLU D 2 43 ? -6.095 -1.381 8.005 1.00 41.18 43 GLU D CA 1
ATOM 2400 C C . GLU D 2 43 ? -6.230 -2.498 7.024 1.00 41.17 43 GLU D C 1
ATOM 2401 O O . GLU D 2 43 ? -5.311 -3.312 6.873 1.00 41.85 43 GLU D O 1
ATOM 2407 N N . ASN D 2 44 ? -7.362 -2.533 6.338 1.00 39.50 44 ASN D N 1
ATOM 2408 C CA . ASN D 2 44 ? -7.624 -3.618 5.415 1.00 41.06 44 ASN D CA 1
ATOM 2409 C C . ASN D 2 44 ? -6.666 -3.634 4.241 1.00 41.39 44 ASN D C 1
ATOM 2410 O O . ASN D 2 44 ? -6.404 -4.663 3.634 1.00 40.99 44 ASN D O 1
ATOM 2415 N N . GLU D 2 45 ? -6.130 -2.481 3.927 1.00 41.23 45 GLU D N 1
ATOM 2416 C CA . GLU D 2 45 ? -5.228 -2.388 2.824 1.00 43.24 45 GLU D CA 1
ATOM 2417 C C . GLU D 2 45 ? -3.845 -2.861 3.259 1.00 41.13 45 GLU D C 1
ATOM 2418 O O . GLU D 2 45 ? -3.095 -3.390 2.448 1.00 40.68 45 GLU D O 1
ATOM 2424 N N . ALA D 2 46 ? -3.505 -2.645 4.527 1.00 40.20 46 ALA D N 1
ATOM 2425 C CA . ALA D 2 46 ? -2.251 -3.131 5.087 1.00 38.89 46 ALA D CA 1
ATOM 2426 C C . ALA D 2 46 ? -2.299 -4.652 5.134 1.00 40.18 46 ALA D C 1
ATOM 2427 O O . ALA D 2 46 ? -1.401 -5.306 4.623 1.00 39.04 46 ALA D O 1
ATOM 2429 N N . LYS D 2 47 ? -3.348 -5.210 5.747 1.00 39.53 47 LYS D N 1
ATOM 2430 C CA . LYS D 2 47 ? -3.458 -6.660 5.918 1.00 40.94 47 LYS D CA 1
ATOM 2431 C C . LYS D 2 47 ? -3.388 -7.434 4.585 1.00 40.85 47 LYS D C 1
ATOM 2432 O O . LYS D 2 47 ? -2.741 -8.479 4.492 1.00 39.85 47 LYS D O 1
ATOM 2438 N N . LEU D 2 48 ? -4.044 -6.889 3.568 1.00 40.89 48 LEU D N 1
ATOM 2439 C CA . LEU D 2 48 ? -4.029 -7.416 2.226 1.00 41.05 48 LEU D CA 1
ATOM 2440 C C . LEU D 2 48 ? -2.612 -7.434 1.666 1.00 39.97 48 LEU D C 1
ATOM 2441 O O . LEU D 2 48 ? -2.174 -8.456 1.119 1.00 39.20 48 LEU D O 1
ATOM 2446 N N . ALA D 2 49 ? -1.895 -6.316 1.784 1.00 38.45 49 ALA D N 1
ATOM 2447 C CA . ALA D 2 49 ? -0.487 -6.298 1.392 1.00 39.62 49 ALA D CA 1
ATOM 2448 C C . ALA D 2 49 ? 0.308 -7.398 2.153 1.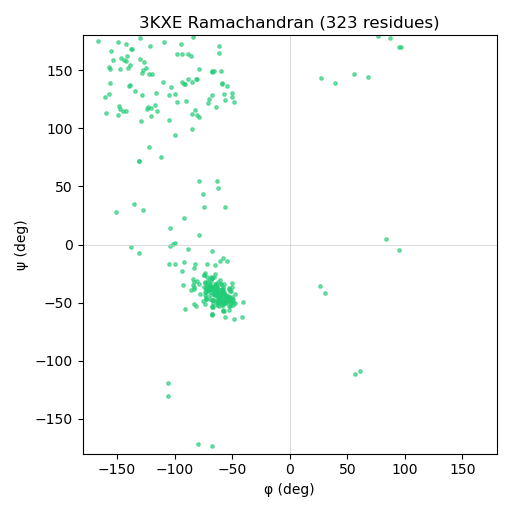00 39.79 49 ALA D C 1
ATOM 2449 O O . ALA D 2 49 ? 1.046 -8.177 1.558 1.00 38.39 49 ALA D O 1
ATOM 2451 N N . ALA D 2 50 ? 0.113 -7.498 3.457 1.00 40.25 50 AL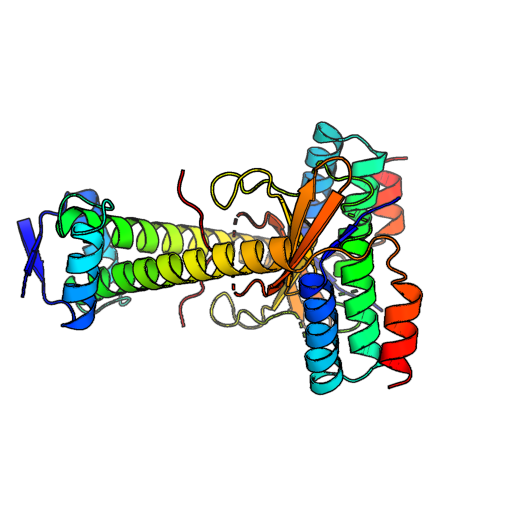A D N 1
ATOM 2452 C CA . ALA D 2 50 ? 0.827 -8.496 4.243 1.00 40.55 50 ALA D CA 1
ATOM 2453 C C . ALA D 2 50 ? 0.480 -9.902 3.764 1.00 39.56 50 ALA D C 1
ATOM 2454 O O . ALA D 2 50 ? 1.357 -10.761 3.631 1.00 39.36 50 ALA D O 1
ATOM 2456 N N . LEU D 2 51 ? -0.793 -10.141 3.491 1.00 38.40 51 LEU D N 1
ATOM 2457 C CA . LEU D 2 51 ? -1.246 -11.480 3.180 1.00 38.06 51 LEU D CA 1
ATOM 2458 C C . LEU D 2 51 ? -0.694 -11.940 1.839 1.00 39.45 51 LEU D C 1
ATOM 2459 O O . LEU D 2 51 ? -0.330 -13.123 1.663 1.00 37.97 51 LEU D O 1
ATOM 2464 N N . ARG D 2 52 ? -0.648 -11.001 0.891 1.00 38.18 52 ARG D N 1
ATOM 2465 C CA . ARG D 2 52 ? -0.173 -11.297 -0.454 1.00 38.75 52 ARG D CA 1
ATOM 2466 C C . ARG D 2 52 ? 1.289 -11.592 -0.422 1.00 37.91 52 ARG D C 1
ATOM 2467 O O . ARG D 2 52 ? 1.811 -12.393 -1.217 1.00 38.22 52 ARG D O 1
ATOM 2475 N N . ALA D 2 53 ? 1.943 -10.939 0.522 1.00 38.04 53 ALA D N 1
ATOM 2476 C CA . ALA D 2 53 ? 3.359 -11.081 0.698 1.00 37.52 53 ALA D CA 1
ATOM 2477 C C . ALA D 2 53 ? 3.626 -12.431 1.328 1.00 37.18 53 ALA D C 1
ATOM 2478 O O . ALA D 2 53 ? 4.568 -13.116 0.928 1.00 37.04 53 ALA D O 1
ATOM 2480 N N . ALA D 2 54 ? 2.792 -12.828 2.287 1.00 36.46 54 ALA D N 1
ATOM 2481 C CA . ALA D 2 54 ? 3.057 -14.069 3.007 1.00 36.86 54 ALA D CA 1
ATOM 2482 C C . ALA D 2 54 ? 2.935 -15.224 2.031 1.00 37.28 54 ALA D C 1
ATOM 2483 O O . ALA D 2 54 ? 3.586 -16.262 2.178 1.00 35.73 54 ALA D O 1
ATOM 2485 N N . LEU D 2 55 ? 2.104 -14.997 1.018 1.00 37.58 55 LEU D N 1
ATOM 2486 C CA . LEU D 2 55 ? 1.731 -15.986 0.038 1.00 36.16 55 LEU D CA 1
ATOM 2487 C C . LEU D 2 55 ? 2.826 -16.016 -1.016 1.00 36.22 55 LEU D C 1
ATOM 2488 O O . LEU D 2 55 ? 3.339 -17.099 -1.330 1.00 35.62 55 LEU D O 1
ATOM 2493 N N . ILE D 2 56 ? 3.200 -14.856 -1.564 1.00 34.94 56 ILE D N 1
ATOM 2494 C CA . ILE D 2 56 ? 4.376 -14.816 -2.438 1.00 37.38 56 ILE D CA 1
ATOM 2495 C C . ILE D 2 56 ? 5.592 -15.528 -1.788 1.00 35.77 56 ILE D C 1
ATOM 2496 O O . ILE D 2 56 ? 6.225 -16.395 -2.404 1.00 33.52 56 ILE D O 1
ATOM 2501 N N . GLU D 2 57 ? 5.870 -15.173 -0.539 1.00 35.63 57 GLU D N 1
ATOM 2502 C CA . GLU D 2 57 ? 6.937 -15.782 0.242 1.00 37.14 57 GLU D CA 1
ATOM 2503 C C . GLU D 2 57 ? 6.867 -17.282 0.249 1.00 37.38 57 GLU D C 1
ATOM 2504 O O . GLU D 2 57 ? 7.919 -17.936 0.188 1.00 36.17 57 GLU D O 1
ATOM 2510 N N . GLY D 2 58 ? 5.654 -17.833 0.347 1.00 35.17 58 GLY D N 1
ATOM 2511 C CA . GLY D 2 58 ? 5.460 -19.304 0.286 1.00 35.86 58 GLY D CA 1
ATOM 2512 C C . GLY D 2 58 ? 5.794 -19.893 -1.084 1.00 37.41 58 GLY D C 1
ATOM 2513 O O . GLY D 2 58 ? 6.575 -20.860 -1.183 1.00 37.83 58 GLY D O 1
ATOM 2514 N N . GLU D 2 59 ? 5.222 -19.278 -2.129 1.00 37.13 59 GLU D N 1
ATOM 2515 C CA . GLU D 2 59 ? 5.485 -19.600 -3.531 1.00 36.01 59 GLU D CA 1
ATOM 2516 C C . GLU D 2 59 ? 6.961 -19.646 -3.834 1.00 36.85 59 GLU D C 1
ATOM 2517 O O . GLU D 2 59 ? 7.381 -20.430 -4.669 1.00 36.73 59 GLU D O 1
ATOM 2523 N N . GLU D 2 60 ? 7.755 -18.813 -3.155 1.00 36.89 60 GLU D N 1
ATOM 2524 C CA . GLU D 2 60 ? 9.183 -18.627 -3.488 1.00 36.00 60 GLU D CA 1
ATOM 2525 C C . GLU D 2 60 ? 10.162 -19.323 -2.524 1.00 35.16 60 GLU D C 1
ATOM 2526 O O . GLU D 2 60 ? 11.331 -19.011 -2.540 1.00 33.55 60 GLU D O 1
ATOM 2532 N N . SER D 2 61 ? 9.669 -20.239 -1.683 1.00 36.19 61 SER D N 1
ATOM 2533 C CA . SER D 2 61 ? 10.481 -20.921 -0.679 1.00 34.05 61 SER D CA 1
ATOM 2534 C C . SER D 2 61 ? 10.840 -22.363 -1.034 1.00 35.17 61 SER D C 1
ATOM 2535 O O . SER D 2 61 ? 11.518 -23.039 -0.223 1.00 33.68 61 SER D O 1
ATOM 2538 N N . GLY D 2 62 ? 10.353 -22.838 -2.193 1.00 35.61 62 GLY D N 1
ATOM 2539 C CA . GLY D 2 62 ? 10.536 -24.221 -2.619 1.00 33.55 62 GLY D CA 1
ATOM 2540 C C . GLY D 2 62 ? 9.478 -25.204 -2.123 1.00 37.27 62 GLY D C 1
ATOM 2541 O O . GLY D 2 62 ? 8.582 -24.858 -1.348 1.00 36.79 62 GLY D O 1
ATOM 2542 N N . PHE D 2 63 ? 9.587 -26.455 -2.528 1.00 38.05 63 PHE D N 1
ATOM 2543 C CA . PHE D 2 63 ? 8.514 -27.370 -2.272 1.00 38.08 63 PHE D CA 1
ATOM 2544 C C . PHE D 2 63 ? 8.954 -28.747 -1.852 1.00 39.38 63 PHE D C 1
ATOM 2545 O O . PHE D 2 63 ? 9.857 -29.325 -2.451 1.00 42.24 63 PHE D O 1
ATOM 2553 N N . ILE D 2 64 ? 8.280 -29.291 -0.846 1.00 39.21 64 ILE D N 1
ATOM 2554 C CA . ILE D 2 64 ? 8.491 -30.659 -0.438 1.00 40.12 64 ILE D CA 1
ATOM 2555 C C . ILE D 2 64 ? 7.517 -31.501 -1.218 1.00 41.40 64 ILE D C 1
ATOM 2556 O O . ILE D 2 64 ? 6.386 -31.100 -1.399 1.00 41.58 64 ILE D O 1
ATOM 2561 N N . GLU D 2 65 ? 7.949 -32.655 -1.723 1.00 42.29 65 GLU D N 1
ATOM 2562 C CA . GLU D 2 65 ? 7.037 -33.526 -2.448 1.00 42.95 65 GLU D CA 1
ATOM 2563 C C . GLU D 2 65 ? 6.492 -34.691 -1.631 1.00 43.55 65 GLU D C 1
ATOM 2564 O O . GLU D 2 65 ? 5.499 -35.336 -2.007 1.00 43.83 65 GLU D O 1
ATOM 2570 N N . ASP D 2 66 ? 7.133 -34.981 -0.514 1.00 43.57 66 ASP D N 1
ATOM 2571 C CA . ASP D 2 66 ? 6.921 -36.286 0.097 1.00 44.26 66 ASP D CA 1
ATOM 2572 C C . ASP D 2 66 ? 6.724 -36.166 1.582 1.00 44.66 66 ASP D C 1
ATOM 2573 O O . ASP D 2 66 ? 7.152 -37.041 2.339 1.00 45.16 66 ASP D O 1
ATOM 2578 N N . PHE D 2 67 ? 6.082 -35.073 1.978 1.00 45.03 67 PHE D N 1
ATOM 2579 C CA . PHE D 2 67 ? 5.875 -34.736 3.371 1.00 45.09 67 PHE D CA 1
ATOM 2580 C C . PHE D 2 67 ? 5.163 -35.853 4.106 1.00 45.12 67 PHE D C 1
ATOM 2581 O O . PHE D 2 67 ? 4.085 -36.286 3.690 1.00 46.32 67 PHE D O 1
ATOM 2589 N N . ASP D 2 68 ? 5.778 -36.333 5.181 1.00 43.97 68 ASP D N 1
ATOM 2590 C CA . ASP D 2 68 ? 5.100 -37.282 6.018 1.00 46.97 68 ASP D CA 1
ATOM 2591 C C . ASP D 2 68 ? 4.660 -36.565 7.268 1.00 49.34 68 ASP D C 1
ATOM 2592 O O . ASP D 2 68 ? 5.475 -36.257 8.152 1.00 48.77 68 ASP D O 1
ATOM 2597 N N . PHE D 2 69 ? 3.364 -36.326 7.356 1.00 46.62 69 PHE D N 1
ATOM 2598 C CA . PHE D 2 69 ? 2.838 -35.677 8.511 1.00 46.62 69 PHE D CA 1
ATOM 2599 C C . PHE D 2 69 ? 3.079 -36.523 9.724 1.00 51.08 69 PHE D C 1
ATOM 2600 O O . PHE D 2 69 ? 3.597 -36.016 10.727 1.00 52.27 69 PHE D O 1
ATOM 2608 N N . ASP D 2 70 ? 2.726 -37.811 9.640 1.00 50.91 70 ASP D N 1
ATOM 2609 C CA . ASP D 2 70 ? 2.841 -38.686 10.796 1.00 53.81 70 ASP D CA 1
ATOM 2610 C C . ASP D 2 70 ? 4.270 -38.615 11.385 1.00 54.24 70 ASP D C 1
ATOM 2611 O O . ASP D 2 70 ? 4.430 -38.385 12.602 1.00 54.96 70 ASP D O 1
ATOM 2616 N N . ALA D 2 71 ? 5.287 -38.709 10.512 1.00 54.02 71 ALA D N 1
ATOM 2617 C CA . ALA D 2 71 ? 6.701 -38.586 10.924 1.00 53.25 71 ALA D CA 1
ATOM 2618 C C . ALA D 2 71 ? 7.059 -37.191 11.454 1.00 53.04 71 ALA D C 1
ATOM 2619 O O . ALA D 2 71 ? 7.821 -37.082 12.407 1.00 56.91 71 ALA D O 1
ATOM 2621 N N . PHE D 2 72 ? 6.517 -36.137 10.843 1.00 50.98 72 PHE D N 1
ATOM 2622 C CA . PHE D 2 72 ? 6.663 -34.760 11.373 1.00 51.70 72 PHE D CA 1
ATOM 2623 C C . PHE D 2 72 ? 6.162 -34.644 12.822 1.00 51.67 72 PHE D C 1
ATOM 2624 O O . PHE D 2 72 ? 6.820 -34.073 13.690 1.00 50.84 72 PHE D O 1
ATOM 2632 N N . ILE D 2 73 ? 4.988 -35.205 13.058 1.00 52.85 73 ILE D N 1
ATOM 2633 C CA . ILE D 2 73 ? 4.346 -35.149 14.353 1.00 54.61 73 ILE D CA 1
ATOM 2634 C C . ILE D 2 73 ? 5.144 -35.923 15.387 1.00 57.55 73 ILE D C 1
ATOM 2635 O O . ILE D 2 73 ? 5.297 -35.462 16.521 1.00 58.22 73 ILE D O 1
ATOM 2640 N N . GLU D 2 74 ? 5.656 -37.091 15.003 1.00 58.40 74 GLU D N 1
ATOM 2641 C CA . GLU D 2 74 ? 6.516 -37.874 15.911 1.00 60.17 74 GLU D CA 1
ATOM 2642 C C . GLU D 2 74 ? 7.782 -37.094 16.233 1.00 60.65 74 GLU D C 1
ATOM 2643 O O . GLU D 2 74 ? 8.108 -36.895 17.402 1.00 63.22 74 GLU D O 1
ATOM 2649 N N . GLU D 2 75 ? 8.468 -36.631 15.188 1.00 59.55 75 GLU D N 1
ATOM 2650 C CA . GLU D 2 75 ? 9.696 -35.852 15.335 1.00 63.17 75 GLU D CA 1
ATOM 2651 C C . GLU D 2 75 ? 9.551 -34.708 16.338 1.00 60.05 75 GLU D C 1
ATOM 2652 O O . GLU D 2 75 ? 10.358 -34.570 17.244 1.00 61.45 75 GLU D O 1
ATOM 2658 N N . ARG D 2 76 ? 8.520 -33.887 16.173 1.00 58.78 76 ARG D N 1
ATOM 2659 C CA . ARG D 2 76 ? 8.361 -32.719 17.030 1.00 57.47 76 ARG D CA 1
ATOM 2660 C C . ARG D 2 76 ? 8.038 -33.098 18.471 1.00 58.91 76 ARG D C 1
ATOM 2661 O O . ARG D 2 76 ? 8.004 -32.236 19.341 1.00 58.73 76 ARG D O 1
ATOM 2669 N N . SER D 2 77 ? 7.841 -34.384 18.733 1.00 60.09 77 SER D N 1
ATOM 2670 C CA . SER D 2 77 ? 7.323 -34.793 20.021 1.00 60.87 77 SER D CA 1
ATOM 2671 C C . SER D 2 77 ? 7.756 -36.174 20.496 1.00 63.42 77 SER D C 1
ATOM 2672 O O . SER D 2 77 ? 7.038 -36.797 21.264 1.00 61.23 77 SER D O 1
ATOM 2675 N N . ARG D 2 78 ? 8.923 -36.645 20.062 1.00 65.48 78 ARG D N 1
ATOM 2676 C CA . ARG D 2 78 ? 9.278 -38.063 20.179 1.00 66.74 78 ARG D CA 1
ATOM 2677 C C . ARG D 2 78 ? 8.959 -38.657 21.545 1.00 66.31 78 ARG D C 1
ATOM 2678 O O . ARG D 2 78 ? 7.905 -39.261 21.729 1.00 67.01 78 ARG D O 1
#

Organism: Caulobacter vibrioides (strain ATCC 19089 / CIP 103742 / CB 15) (NCBI:txid190650)

GO terms:
  GO:0051290 protein heterotetramerization (P, IDA)
  GO:0005515 protein binding (F, IPI)

Foldseek 3Di:
DDEAEDVQQVVQLVVQLVVQCVVPNNVRSVVQSVQVVVQVVVQVVVVACDDCLVDHQWHWTDTDQWIWIWGADVGIYTDHIGGPVDDDGDD/DDEAEDPQAVVQLVVQLVVCCVVPNNVRSVVQSVQVVVQVVVQVVVVAQDDCLVPNQWHWDATDQWIFIWGADVGIYTDHIGGPVDDDRDD/DDDDDDDPVVVVVLCVCCVPPNDVDSVRVVVVVVVVVVVVVVVVVVVVVVVVCVVVVDDDDPDDPVVVVVVVVVD/DDDDDDPPVVVVVQVVCCVPVHDVHSVVVVVVVVVVVVVVVVVVVVVVVVVVVVVPPDDDDDDDVVVVVVVVPD

Sequence (331 aa):
KPYRLSRRAKADLDDIWTYSEQRWGVEQAADYARELQATIEIAEHPGGQPDENLRAGYRRCASGSHVVFYRVGVRVEIIRVLHQSNARAHLKPYRLSRRAKADLDDIWTYSEQRWGVEQAADYARELQATIEIAEHPGGQPDENLRAGYRRCASGSHVVFYRVGVRVEIIRVLHQSNARAHLNTSVVLGDHFQAFIDSQVADGRY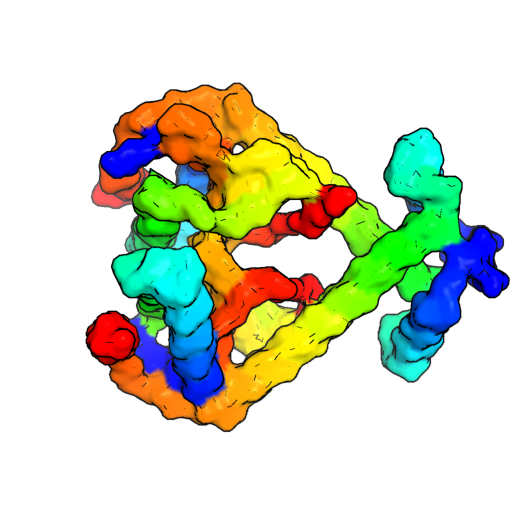GSASEVIRAGLRLLEENEAKLAALRAALIEGEESGFIEDFDFDAFIEERSRANTSVVLGDHFQAFIDSQVADGRYGSASEVIRAGLRLLEENEAKLAALRAALIEGEESGFIEDFDFDAFIEERSR